Protein AF-A0AAW7PZT9-F1 (afdb_monomer_lite)

Structure (mmCIF, N/CA/C/O backbone):
data_AF-A0AAW7PZT9-F1
#
_entry.id   AF-A0AAW7PZT9-F1
#
loop_
_atom_site.group_PDB
_atom_site.id
_atom_site.type_symbol
_atom_site.label_atom_id
_atom_site.label_alt_id
_atom_site.label_comp_id
_atom_site.label_asym_id
_atom_site.label_entity_id
_atom_site.label_seq_id
_atom_site.pdbx_PDB_ins_code
_atom_site.Cartn_x
_atom_site.Cartn_y
_atom_site.Cartn_z
_atom_site.occupancy
_atom_site.B_iso_or_equiv
_atom_site.auth_seq_id
_atom_site.auth_comp_id
_atom_site.auth_asym_id
_atom_site.auth_atom_id
_atom_site.pdbx_PDB_model_num
ATOM 1 N N . MET A 1 1 ? -14.341 37.537 -10.006 1.00 38.28 1 MET A N 1
ATOM 2 C CA . MET A 1 1 ? -13.190 37.246 -10.894 1.00 38.28 1 MET A CA 1
ATOM 3 C C . MET A 1 1 ? -11.997 38.108 -10.489 1.00 38.28 1 MET A C 1
ATOM 5 O O . MET A 1 1 ? -12.043 39.291 -10.782 1.00 38.28 1 MET A O 1
ATOM 9 N N . LYS A 1 2 ? -11.004 37.575 -9.750 1.00 32.66 2 LYS A N 1
ATOM 10 C CA . LYS A 1 2 ? -9.695 38.234 -9.465 1.00 32.66 2 LYS A CA 1
ATOM 11 C C . LYS A 1 2 ? -8.703 37.350 -8.662 1.00 32.66 2 LYS A C 1
ATOM 13 O O . LYS A 1 2 ? -7.882 37.862 -7.916 1.00 32.66 2 LYS A O 1
ATOM 18 N N . LYS A 1 3 ? -8.782 36.014 -8.778 1.00 32.88 3 LYS A N 1
ATOM 19 C CA . LYS A 1 3 ? -7.824 35.076 -8.136 1.00 32.88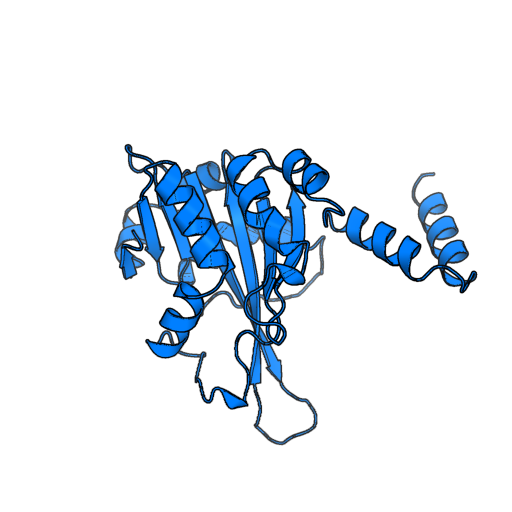 3 LYS A CA 1
ATOM 20 C C . LYS A 1 3 ? -7.033 34.211 -9.126 1.00 32.88 3 LYS A C 1
ATOM 22 O O . LYS A 1 3 ? -5.945 33.768 -8.793 1.00 32.88 3 LYS A O 1
ATOM 27 N N . VAL A 1 4 ? -7.536 34.035 -10.351 1.00 37.81 4 VAL A N 1
ATOM 28 C CA . VAL A 1 4 ? -6.885 33.215 -11.390 1.00 37.81 4 VAL A CA 1
ATOM 29 C C . VAL A 1 4 ? -5.626 33.899 -11.944 1.00 37.81 4 VAL A C 1
ATOM 31 O O . VAL A 1 4 ? -4.646 33.237 -12.252 1.00 37.81 4 VAL A O 1
ATOM 34 N N . THR A 1 5 ? -5.597 35.234 -11.976 1.00 35.62 5 THR A N 1
ATOM 35 C CA . THR A 1 5 ? -4.517 36.006 -12.612 1.00 35.62 5 THR A CA 1
ATOM 36 C C . THR A 1 5 ? -3.201 36.017 -11.818 1.00 35.62 5 THR A C 1
ATOM 38 O O . THR A 1 5 ? -2.144 36.173 -12.417 1.00 35.62 5 THR A O 1
ATOM 41 N N . LEU A 1 6 ? -3.220 35.820 -10.491 1.00 37.44 6 LEU A N 1
ATOM 42 C CA . LEU A 1 6 ? -1.986 35.840 -9.685 1.00 37.44 6 LEU A CA 1
ATOM 43 C C . LEU A 1 6 ? -1.151 34.557 -9.829 1.00 37.44 6 LEU A C 1
ATOM 45 O O . LEU A 1 6 ? 0.075 34.616 -9.774 1.00 37.44 6 LEU A O 1
ATOM 49 N N . ILE A 1 7 ? -1.804 33.412 -10.044 1.00 43.97 7 ILE A N 1
ATOM 50 C CA . ILE A 1 7 ? -1.129 32.112 -10.183 1.00 43.97 7 ILE A CA 1
ATOM 51 C C . ILE A 1 7 ? -0.368 32.061 -11.514 1.00 43.97 7 ILE A C 1
ATOM 53 O O . ILE A 1 7 ? 0.767 31.594 -11.561 1.00 43.97 7 ILE A O 1
ATOM 57 N N . SER A 1 8 ? -0.946 32.632 -12.574 1.00 39.44 8 SER A N 1
ATOM 58 C CA . SER A 1 8 ? -0.340 32.690 -13.909 1.00 39.44 8 SER A CA 1
ATOM 59 C C . SER A 1 8 ? 0.938 33.537 -13.954 1.00 39.44 8 SER A C 1
ATOM 61 O O . SER A 1 8 ? 1.858 33.217 -14.701 1.00 39.44 8 SER A O 1
ATOM 63 N N . ILE A 1 9 ? 1.023 34.593 -13.136 1.00 43.91 9 ILE A N 1
ATOM 64 C CA . ILE A 1 9 ? 2.184 35.497 -13.113 1.00 43.91 9 ILE A CA 1
ATOM 65 C C . ILE A 1 9 ? 3.340 34.893 -12.296 1.00 43.91 9 ILE A C 1
ATOM 67 O O . ILE A 1 9 ? 4.492 35.031 -12.696 1.00 43.91 9 ILE A O 1
ATOM 71 N N . ALA A 1 10 ? 3.053 34.158 -11.214 1.00 43.97 10 ALA A N 1
ATOM 72 C CA . ALA A 1 10 ? 4.079 33.471 -10.419 1.00 43.97 10 ALA A CA 1
ATOM 73 C C . ALA A 1 10 ? 4.661 32.223 -11.119 1.00 43.97 10 ALA A C 1
ATOM 75 O O . ALA A 1 10 ? 5.844 31.910 -10.959 1.00 43.97 10 ALA A O 1
ATOM 76 N N . LEU A 1 11 ? 3.852 31.528 -11.931 1.00 46.69 11 LEU A N 1
ATOM 77 C CA . LEU A 1 11 ? 4.330 30.423 -12.769 1.00 46.69 11 LEU A CA 1
ATOM 78 C C . LEU A 1 11 ? 5.265 30.931 -13.877 1.00 46.69 11 LEU A C 1
ATOM 80 O O . LEU A 1 11 ? 6.280 30.308 -14.162 1.00 46.69 11 LEU A O 1
ATOM 84 N N . ALA A 1 12 ? 4.963 32.090 -14.471 1.00 43.91 12 ALA A N 1
ATOM 85 C CA . ALA A 1 12 ? 5.791 32.661 -15.528 1.00 43.91 12 ALA A CA 1
ATOM 86 C C . ALA A 1 12 ? 7.130 33.206 -15.001 1.00 43.91 12 ALA A C 1
ATOM 88 O O . ALA A 1 12 ? 8.154 33.020 -15.647 1.00 43.91 12 ALA A O 1
ATOM 89 N N . THR A 1 13 ? 7.176 33.828 -13.818 1.00 44.81 13 THR A N 1
ATOM 90 C CA . THR A 1 13 ? 8.435 34.382 -13.280 1.00 44.81 13 THR A CA 1
ATOM 91 C C . THR A 1 13 ? 9.422 33.321 -12.795 1.00 44.81 13 THR A C 1
ATOM 93 O O . THR A 1 13 ? 10.626 33.551 -12.864 1.00 44.81 13 THR A O 1
ATOM 96 N N . THR A 1 14 ? 8.953 32.142 -12.374 1.00 47.44 14 THR A N 1
ATOM 97 C CA . THR A 1 14 ? 9.833 31.028 -11.965 1.00 47.44 14 THR A CA 1
ATOM 98 C C . THR A 1 14 ? 10.402 30.230 -13.141 1.00 47.44 14 THR A C 1
ATOM 100 O O . THR A 1 14 ? 11.477 29.651 -13.001 1.00 47.44 14 THR A O 1
ATOM 103 N N . LEU A 1 15 ? 9.756 30.249 -14.316 1.00 44.94 15 LEU A N 1
ATOM 104 C CA . LEU A 1 15 ? 10.284 29.608 -15.529 1.00 44.94 15 LEU A CA 1
ATOM 105 C C . LEU A 1 15 ? 11.474 30.355 -16.166 1.00 44.94 15 LEU A C 1
ATOM 107 O O . LEU A 1 15 ? 12.247 29.732 -16.889 1.00 44.94 15 LEU A O 1
ATOM 111 N N . PHE A 1 16 ? 11.648 31.658 -15.906 1.00 44.16 16 PHE A N 1
ATOM 112 C CA . PHE A 1 16 ? 12.667 32.486 -16.577 1.00 44.16 16 PHE A CA 1
ATOM 113 C C . PHE A 1 16 ? 13.903 32.831 -15.726 1.00 44.16 16 PHE A C 1
ATOM 115 O O . PHE A 1 16 ? 14.861 33.394 -16.253 1.00 44.16 16 PHE A O 1
ATOM 122 N N . THR A 1 17 ? 13.951 32.461 -14.442 1.00 43.72 17 THR A N 1
ATOM 123 C CA . THR A 1 17 ? 15.152 32.626 -13.601 1.00 43.72 17 THR A CA 1
ATOM 124 C C . THR A 1 17 ? 15.813 31.270 -13.360 1.00 43.72 17 THR A C 1
ATOM 126 O O . THR A 1 17 ? 15.548 30.602 -12.362 1.00 43.72 17 THR A O 1
ATOM 129 N N . GLY A 1 18 ? 16.661 30.850 -14.301 1.00 42.00 18 GLY A N 1
ATOM 130 C CA . GLY A 1 18 ? 17.360 29.558 -14.349 1.00 42.00 18 GLY A CA 1
ATOM 131 C C . GLY A 1 18 ? 18.402 29.287 -13.252 1.00 42.00 18 GLY A C 1
ATOM 132 O O . GLY A 1 18 ? 19.459 28.745 -13.550 1.00 42.00 18 GLY A O 1
ATOM 133 N N . CYS A 1 19 ? 18.114 29.609 -11.989 1.00 41.94 19 CYS A N 1
ATOM 134 C CA . CYS A 1 19 ? 19.014 29.391 -10.853 1.00 41.94 19 CYS A CA 1
ATOM 135 C C . CYS A 1 19 ? 18.292 28.833 -9.611 1.00 41.94 19 CYS A C 1
ATOM 137 O O . CYS A 1 19 ? 18.526 29.323 -8.516 1.00 41.94 19 CYS A O 1
ATOM 139 N N . ALA A 1 20 ? 17.397 27.843 -9.735 1.00 43.91 20 ALA A N 1
ATOM 140 C CA . ALA A 1 20 ? 16.929 27.051 -8.582 1.00 43.91 20 ALA A CA 1
ATOM 141 C C . ALA A 1 20 ? 16.111 25.817 -9.014 1.00 43.91 20 ALA A C 1
ATOM 143 O O . ALA A 1 20 ? 14.892 25.779 -8.863 1.00 43.91 20 ALA A O 1
ATOM 144 N N . GLY A 1 21 ? 16.769 24.757 -9.493 1.00 43.47 21 GLY A N 1
ATOM 145 C CA . GLY A 1 21 ? 16.091 23.475 -9.760 1.00 43.47 21 GLY A CA 1
ATOM 146 C C . GLY A 1 21 ? 15.389 22.866 -8.529 1.00 43.47 21 GLY A C 1
ATOM 147 O O . GLY A 1 21 ? 14.479 22.056 -8.676 1.00 43.47 21 GLY A O 1
ATOM 148 N N . GLY A 1 22 ? 15.763 23.287 -7.313 1.00 55.00 22 GLY A N 1
ATOM 149 C CA . GLY A 1 22 ? 15.151 22.832 -6.061 1.00 55.00 22 GLY A CA 1
ATOM 150 C C . GLY A 1 22 ? 13.834 23.524 -5.685 1.00 55.00 22 GLY A C 1
ATOM 151 O O . GLY A 1 22 ? 12.943 22.861 -5.162 1.00 55.00 22 GLY A O 1
ATOM 152 N N . SER A 1 23 ? 13.662 24.822 -5.966 1.00 61.38 23 SER A N 1
ATOM 153 C CA . SER A 1 23 ? 12.493 25.582 -5.485 1.00 61.38 23 SER A CA 1
ATOM 154 C C . SER A 1 23 ? 11.230 25.315 -6.307 1.00 61.38 23 SER A C 1
ATOM 156 O O . SER A 1 23 ? 10.138 25.240 -5.747 1.00 61.38 23 SER A O 1
ATOM 158 N N . PHE A 1 24 ? 11.369 25.105 -7.620 1.00 62.09 24 PHE A N 1
ATOM 159 C CA . PHE A 1 24 ? 10.244 24.744 -8.485 1.00 62.09 24 PHE A CA 1
ATOM 160 C C . PHE A 1 24 ? 9.762 23.313 -8.221 1.00 62.09 24 PHE A C 1
ATOM 162 O O . PHE A 1 24 ? 8.563 23.095 -8.069 1.00 62.09 24 PHE A O 1
ATOM 169 N N . LYS A 1 25 ? 10.685 22.348 -8.073 1.00 66.06 25 LYS A N 1
ATOM 170 C CA . LYS A 1 25 ? 10.330 20.972 -7.694 1.00 66.06 25 LYS A CA 1
ATOM 171 C C . LYS A 1 25 ? 9.600 20.945 -6.351 1.00 66.06 25 LYS A C 1
ATOM 173 O O . LYS A 1 25 ? 8.536 20.354 -6.269 1.00 66.06 25 LYS A O 1
ATOM 178 N N . GLN A 1 26 ? 10.111 21.646 -5.337 1.00 65.44 26 GLN A N 1
ATOM 179 C CA . GLN A 1 26 ? 9.442 21.757 -4.034 1.00 65.44 26 GLN A CA 1
ATOM 180 C C . GLN A 1 26 ? 8.049 22.391 -4.130 1.00 65.44 26 GLN A C 1
ATOM 182 O O . GLN A 1 26 ? 7.136 21.972 -3.422 1.00 65.44 26 GLN A O 1
ATOM 187 N N . LEU A 1 27 ? 7.861 23.389 -4.999 1.00 66.12 27 LEU A N 1
ATOM 188 C CA . LEU A 1 27 ? 6.556 24.013 -5.219 1.00 66.12 27 LEU A CA 1
ATOM 189 C C . LEU A 1 27 ? 5.558 23.034 -5.853 1.00 66.12 27 LEU A C 1
ATOM 191 O O . LEU A 1 27 ? 4.422 22.947 -5.387 1.00 66.12 27 LEU A O 1
ATOM 195 N N . VAL A 1 28 ? 5.981 22.298 -6.885 1.00 67.75 28 VAL A N 1
ATOM 196 C CA . VAL A 1 28 ? 5.161 21.284 -7.565 1.00 67.75 28 VAL A CA 1
ATOM 197 C C . VAL A 1 28 ? 4.845 20.128 -6.618 1.00 67.75 28 VAL A C 1
ATOM 199 O O . VAL A 1 28 ? 3.680 19.791 -6.437 1.00 67.75 28 VAL A O 1
ATOM 202 N N . ASP A 1 29 ? 5.852 19.587 -5.937 1.00 70.56 29 ASP A N 1
ATOM 203 C CA . ASP A 1 29 ? 5.711 18.524 -4.941 1.00 70.56 29 ASP A CA 1
ATOM 204 C C . ASP A 1 29 ? 4.710 18.918 -3.845 1.00 70.56 29 ASP A C 1
ATOM 206 O O . ASP A 1 29 ? 3.810 18.152 -3.508 1.00 70.56 29 ASP A O 1
ATOM 210 N N . LYS A 1 30 ? 4.791 20.157 -3.345 1.00 68.50 30 LYS A N 1
ATOM 211 C CA . LYS A 1 30 ? 3.850 20.681 -2.350 1.00 68.50 30 LYS A CA 1
ATOM 212 C C . LYS A 1 30 ? 2.424 20.816 -2.892 1.00 68.50 30 LYS A C 1
ATOM 214 O O . LYS A 1 30 ? 1.477 20.584 -2.144 1.00 68.50 30 LYS A O 1
ATOM 219 N N . GLN A 1 31 ? 2.248 21.177 -4.165 1.00 68.31 31 GLN A N 1
ATOM 220 C CA . GLN A 1 31 ? 0.926 21.197 -4.808 1.00 68.31 31 GLN A CA 1
ATOM 221 C C . GLN A 1 31 ? 0.351 19.789 -5.007 1.00 68.31 31 GLN A C 1
ATOM 223 O O . GLN A 1 31 ? -0.860 19.614 -4.897 1.00 68.31 31 GLN A O 1
ATOM 228 N N . LEU A 1 32 ? 1.210 18.796 -5.246 1.00 66.50 32 LEU A N 1
ATOM 229 C CA . LEU A 1 32 ? 0.840 17.384 -5.380 1.00 66.50 32 LEU A CA 1
ATOM 230 C C . LEU A 1 32 ? 0.687 16.665 -4.025 1.00 66.50 32 LEU A C 1
ATOM 232 O O . LEU A 1 32 ? 0.318 15.495 -3.981 1.00 66.50 32 LEU A O 1
ATOM 236 N N . GLY A 1 33 ? 0.940 17.355 -2.907 1.00 76.62 33 GLY A N 1
ATOM 237 C CA . GLY A 1 33 ? 0.848 16.786 -1.561 1.00 76.62 33 GLY A CA 1
ATOM 238 C C . GLY A 1 33 ? 2.007 15.855 -1.195 1.00 76.62 33 GLY A C 1
ATOM 239 O O . GLY A 1 33 ? 1.866 15.044 -0.286 1.00 76.62 33 GLY A O 1
ATOM 240 N N . VAL A 1 34 ? 3.147 15.934 -1.885 1.00 85.38 34 VAL A N 1
ATOM 241 C CA . VAL A 1 34 ? 4.365 15.185 -1.548 1.00 85.38 34 VAL A CA 1
ATOM 242 C C . VAL A 1 34 ? 5.029 15.827 -0.319 1.00 85.38 34 VAL A C 1
ATOM 244 O O . VAL A 1 34 ? 5.460 16.986 -0.394 1.00 85.38 34 VAL A O 1
ATOM 247 N N . PRO A 1 35 ? 5.169 15.106 0.807 1.00 86.88 35 PRO A N 1
ATOM 248 C CA . PRO A 1 35 ? 5.827 15.646 1.991 1.00 86.88 35 PRO A CA 1
ATOM 249 C C . PRO A 1 35 ? 7.335 15.817 1.764 1.00 86.88 35 PRO A C 1
ATOM 251 O O . PRO A 1 35 ? 7.992 14.953 1.188 1.00 86.88 35 PRO A O 1
ATOM 254 N N . GLN A 1 36 ? 7.904 16.913 2.271 1.00 84.44 36 GLN A N 1
ATOM 255 C CA . GLN A 1 36 ? 9.335 17.233 2.163 1.00 84.44 36 GLN A CA 1
ATOM 256 C C . GLN A 1 36 ? 10.151 16.736 3.364 1.00 84.44 36 GLN A C 1
ATOM 258 O O . GLN A 1 36 ? 11.377 16.826 3.380 1.00 84.44 36 GLN A O 1
ATOM 263 N N . SER A 1 37 ? 9.483 16.232 4.403 1.00 88.94 37 SER A N 1
ATOM 264 C CA . SER A 1 37 ? 10.118 15.704 5.612 1.00 88.94 37 SER A CA 1
ATOM 265 C C . SER A 1 37 ? 9.265 14.619 6.265 1.00 88.94 37 SER A C 1
ATOM 267 O O . SER A 1 37 ? 8.056 14.533 6.037 1.00 88.94 37 SER A O 1
ATOM 269 N N . LYS A 1 38 ? 9.884 13.817 7.141 1.00 93.19 38 LYS A N 1
ATOM 270 C CA . LYS A 1 38 ? 9.166 12.812 7.943 1.00 93.19 38 LYS A CA 1
ATOM 271 C C . LYS A 1 38 ? 8.090 13.465 8.814 1.00 93.19 38 LYS A C 1
ATOM 273 O O . LYS A 1 38 ? 6.980 12.955 8.908 1.00 93.19 38 LYS A O 1
ATOM 278 N N . GLN A 1 39 ? 8.400 14.616 9.408 1.00 93.62 39 GLN A N 1
ATOM 279 C CA . GLN A 1 39 ? 7.476 15.385 10.241 1.00 93.62 39 GLN A CA 1
ATOM 280 C C . GLN A 1 39 ? 6.269 15.866 9.434 1.00 93.62 39 GLN A C 1
ATOM 282 O O . GLN A 1 39 ? 5.140 15.762 9.906 1.00 93.62 39 GLN A O 1
ATOM 287 N N . GLU A 1 40 ? 6.494 16.353 8.213 1.00 92.25 40 GLU A N 1
ATOM 288 C CA . GLU A 1 40 ? 5.417 16.786 7.324 1.00 92.25 40 GLU A CA 1
ATOM 289 C C . GLU A 1 40 ? 4.519 15.615 6.910 1.00 92.25 40 GLU A C 1
ATOM 291 O O . GLU A 1 40 ? 3.300 15.721 7.015 1.00 92.25 40 GLU A O 1
ATOM 296 N N . MET A 1 41 ? 5.107 14.472 6.545 1.00 93.44 41 MET A N 1
ATOM 297 C CA . MET A 1 41 ? 4.359 13.252 6.229 1.00 93.44 41 MET A CA 1
ATOM 298 C C . MET A 1 41 ? 3.460 12.813 7.390 1.00 93.44 41 MET A C 1
ATOM 300 O O . MET A 1 41 ? 2.275 12.539 7.202 1.00 93.44 41 MET A O 1
ATOM 304 N N . VAL A 1 42 ? 4.007 12.790 8.608 1.00 94.50 42 VAL A N 1
ATOM 305 C CA . VAL A 1 42 ? 3.248 12.448 9.816 1.00 94.50 42 VAL A CA 1
ATOM 306 C C . VAL A 1 42 ? 2.173 13.495 10.098 1.00 94.50 42 VAL A C 1
ATOM 308 O O . VAL A 1 42 ? 1.067 13.137 10.488 1.00 94.50 42 VAL A O 1
ATOM 311 N N . ALA A 1 43 ? 2.434 14.785 9.884 1.00 91.75 43 ALA A N 1
ATOM 312 C CA . ALA A 1 43 ? 1.448 15.842 10.099 1.00 91.75 43 ALA A CA 1
ATOM 313 C C . ALA A 1 43 ? 0.259 15.751 9.124 1.00 91.75 43 ALA A C 1
ATOM 315 O O . ALA A 1 43 ? -0.880 15.931 9.556 1.00 91.75 43 ALA A O 1
ATOM 316 N N . GLN A 1 44 ? 0.510 15.417 7.855 1.00 89.69 44 GLN A N 1
ATOM 317 C CA . GLN A 1 44 ? -0.482 15.405 6.772 1.00 89.69 44 GLN A CA 1
ATOM 318 C C . GLN A 1 44 ? -1.467 14.223 6.803 1.00 89.69 44 GLN A C 1
ATOM 320 O O . GLN A 1 44 ? -2.492 14.287 6.128 1.00 89.69 44 GLN A O 1
ATOM 325 N N . ASN A 1 45 ? -1.197 13.160 7.567 1.00 91.19 45 ASN A N 1
ATOM 326 C CA . ASN A 1 45 ? -2.053 11.969 7.630 1.00 91.19 45 ASN A CA 1
ATOM 327 C C . ASN A 1 45 ? -2.691 11.794 9.020 1.00 91.19 45 ASN A C 1
ATOM 329 O O . ASN A 1 45 ? -2.017 12.013 10.024 1.00 91.19 45 ASN A O 1
ATOM 333 N N . SER A 1 46 ? -3.958 11.384 9.124 1.00 91.38 46 SER A N 1
ATOM 334 C CA . SER A 1 46 ? -4.583 11.044 10.417 1.00 91.38 46 SER A CA 1
ATOM 335 C C . SER A 1 46 ? -3.997 9.793 11.067 1.00 91.38 46 SER A C 1
ATOM 337 O O . SER A 1 46 ? -3.910 9.736 12.293 1.00 91.38 46 SER A O 1
ATOM 339 N N . ASP A 1 47 ? -3.550 8.816 10.279 1.00 95.06 47 ASP A N 1
ATOM 340 C CA . ASP A 1 47 ? -2.878 7.622 10.780 1.00 95.06 47 ASP A CA 1
ATOM 341 C C . ASP A 1 47 ? -1.372 7.886 10.939 1.00 95.06 47 ASP A C 1
ATOM 343 O O . ASP A 1 47 ? -0.561 7.694 10.026 1.00 95.06 47 ASP A O 1
ATOM 347 N N . LYS A 1 48 ? -1.004 8.365 12.132 1.00 95.25 48 LYS A N 1
ATOM 348 C CA . LYS A 1 48 ? 0.368 8.776 12.461 1.00 95.25 48 LYS A CA 1
ATOM 349 C C . LYS A 1 48 ? 1.352 7.614 12.454 1.00 95.25 48 LYS A C 1
ATOM 351 O O . LYS A 1 48 ? 2.492 7.805 12.041 1.00 95.25 48 LYS A O 1
ATOM 356 N N . GLU A 1 49 ? 0.941 6.430 12.892 1.00 96.06 49 GLU A N 1
ATOM 357 C CA . GLU A 1 49 ? 1.802 5.244 12.909 1.00 96.06 49 GLU A CA 1
ATOM 358 C C . GLU A 1 49 ? 2.101 4.768 11.486 1.00 96.06 49 GLU A C 1
ATOM 360 O O . GLU A 1 49 ? 3.266 4.549 11.154 1.00 96.06 49 GLU A O 1
ATOM 365 N N . MET A 1 50 ? 1.079 4.692 10.625 1.00 96.44 50 MET A N 1
ATOM 366 C CA . MET A 1 50 ? 1.252 4.307 9.224 1.00 96.44 50 MET A CA 1
ATOM 367 C C . MET A 1 50 ? 2.119 5.331 8.481 1.00 96.44 50 MET A C 1
ATOM 369 O O . MET A 1 50 ? 3.085 4.968 7.808 1.00 96.44 50 MET A O 1
ATOM 373 N N . ALA A 1 51 ? 1.846 6.628 8.661 1.00 95.62 51 ALA A N 1
ATOM 374 C CA . ALA A 1 51 ? 2.655 7.691 8.069 1.00 95.62 51 ALA A CA 1
ATOM 375 C C . ALA A 1 51 ? 4.103 7.682 8.578 1.00 95.62 51 ALA A C 1
ATOM 377 O O . ALA A 1 51 ? 5.031 7.847 7.789 1.00 95.62 51 ALA A O 1
ATOM 378 N N . THR A 1 52 ? 4.316 7.431 9.874 1.00 96.50 52 THR A N 1
ATOM 379 C CA . THR A 1 52 ? 5.662 7.297 10.452 1.00 96.50 52 THR A CA 1
ATOM 380 C C . THR A 1 52 ? 6.405 6.132 9.811 1.00 96.50 52 THR A C 1
ATOM 382 O O . THR A 1 52 ? 7.552 6.296 9.395 1.00 96.50 52 THR A O 1
ATOM 385 N N . ALA A 1 53 ? 5.750 4.978 9.678 1.00 96.06 53 ALA A N 1
ATOM 386 C CA . ALA A 1 53 ? 6.358 3.780 9.119 1.00 96.06 53 ALA A CA 1
ATOM 387 C C . ALA A 1 53 ? 6.750 3.962 7.645 1.00 96.06 53 ALA A C 1
ATOM 389 O O . ALA A 1 53 ? 7.865 3.614 7.266 1.00 96.06 53 ALA A O 1
ATOM 390 N N . PHE A 1 54 ? 5.895 4.585 6.828 1.00 95.56 54 PHE A N 1
ATOM 391 C CA . PHE A 1 54 ? 6.215 4.869 5.425 1.00 95.56 54 PHE A CA 1
ATOM 392 C C . PHE A 1 54 ? 7.178 6.048 5.228 1.00 95.56 54 PHE A C 1
ATOM 394 O O . PHE A 1 54 ? 7.839 6.116 4.193 1.00 95.56 54 PHE A O 1
ATOM 401 N N . SER A 1 55 ? 7.342 6.937 6.215 1.00 93.88 55 SER A N 1
ATOM 402 C CA . SER A 1 55 ? 8.266 8.082 6.121 1.00 93.88 55 SER A CA 1
ATOM 403 C C . SER A 1 55 ? 9.735 7.690 5.937 1.00 93.88 55 SER A C 1
ATOM 405 O O . SER A 1 55 ? 10.546 8.510 5.505 1.00 93.88 55 SER A O 1
ATOM 407 N N . VAL A 1 56 ? 10.096 6.434 6.225 1.00 91.12 56 VAL A N 1
ATOM 408 C CA . VAL A 1 56 ? 11.437 5.900 5.946 1.00 91.12 56 VAL A CA 1
ATOM 409 C C . VAL A 1 56 ? 11.758 5.911 4.450 1.00 91.12 56 VAL A C 1
ATOM 411 O O . VAL A 1 56 ? 12.923 6.053 4.094 1.00 91.12 56 VAL A O 1
ATOM 414 N N . LEU A 1 57 ? 10.737 5.825 3.588 1.00 90.62 57 LEU A N 1
ATOM 415 C CA . LEU A 1 57 ? 10.886 5.799 2.132 1.00 90.62 57 LEU A CA 1
ATOM 416 C C . LEU A 1 57 ? 11.227 7.170 1.534 1.00 90.62 57 LEU A C 1
ATOM 418 O O . LEU A 1 57 ? 11.684 7.218 0.399 1.00 90.62 57 LEU A O 1
ATOM 422 N N . LEU A 1 58 ? 11.070 8.266 2.289 1.00 88.06 58 LEU A N 1
ATOM 423 C CA . LEU A 1 58 ? 11.484 9.609 1.850 1.00 88.06 58 LEU A CA 1
ATOM 424 C C . LEU A 1 58 ? 13.000 9.742 1.679 1.00 88.06 58 LEU A C 1
ATOM 426 O O . LEU A 1 58 ? 13.468 10.645 0.993 1.00 88.06 58 LEU A O 1
ATOM 430 N N . ASP A 1 59 ? 13.762 8.863 2.323 1.00 84.75 59 ASP A N 1
ATOM 431 C CA . ASP A 1 59 ? 15.210 8.820 2.221 1.00 84.75 59 ASP A CA 1
ATOM 432 C C . ASP A 1 59 ? 15.623 7.547 1.462 1.00 84.75 59 ASP A C 1
ATOM 434 O O . ASP A 1 59 ? 15.501 6.440 2.005 1.00 84.75 59 ASP A O 1
ATOM 438 N N . PRO A 1 60 ? 16.127 7.683 0.218 1.00 78.25 60 PRO A N 1
ATOM 439 C CA . PRO A 1 60 ? 16.533 6.555 -0.616 1.00 78.25 60 PRO A CA 1
ATOM 440 C C . PRO A 1 60 ? 17.589 5.643 0.022 1.00 78.25 60 PRO A C 1
ATOM 442 O O . PRO A 1 60 ? 17.702 4.482 -0.369 1.00 78.25 60 PRO A O 1
ATOM 445 N N . SER A 1 61 ? 18.362 6.123 1.005 1.00 82.12 61 SER A N 1
ATOM 446 C CA . SER A 1 61 ? 19.357 5.297 1.703 1.00 82.12 61 SER A CA 1
ATOM 447 C C . SER A 1 61 ? 18.733 4.177 2.547 1.00 82.12 61 SER A C 1
ATOM 449 O O . SER A 1 61 ? 19.389 3.165 2.790 1.00 82.12 61 SER A O 1
ATOM 451 N N . ASN A 1 62 ? 17.455 4.306 2.923 1.00 81.19 62 ASN A N 1
ATOM 452 C CA . ASN A 1 62 ? 16.707 3.298 3.683 1.00 81.19 62 ASN A CA 1
ATOM 453 C C . ASN A 1 62 ? 16.042 2.235 2.790 1.00 81.19 62 ASN A C 1
ATOM 455 O O . ASN A 1 62 ? 15.283 1.392 3.280 1.00 81.19 62 ASN A O 1
ATOM 459 N N . GLN A 1 63 ? 16.268 2.280 1.476 1.00 78.19 63 GLN A N 1
ATOM 460 C CA . GLN A 1 63 ? 15.645 1.368 0.522 1.00 78.19 63 GLN A CA 1
ATOM 461 C C . GLN A 1 63 ? 16.611 0.243 0.144 1.00 78.19 63 GLN A C 1
ATOM 463 O O . GLN A 1 63 ? 17.752 0.474 -0.256 1.00 78.19 63 GLN A O 1
ATOM 468 N N . ALA A 1 64 ? 16.146 -1.004 0.260 1.00 68.06 64 ALA A N 1
ATOM 469 C CA . ALA A 1 64 ? 16.989 -2.193 0.098 1.00 68.06 64 ALA A CA 1
ATOM 470 C C . ALA A 1 64 ? 17.498 -2.409 -1.343 1.00 68.06 64 ALA A C 1
ATOM 472 O O . ALA A 1 64 ? 18.483 -3.116 -1.549 1.00 68.06 64 ALA A O 1
ATOM 473 N N . LYS A 1 65 ? 16.829 -1.823 -2.346 1.00 66.19 65 LYS A N 1
ATOM 474 C CA . LYS A 1 65 ? 17.165 -1.958 -3.770 1.00 66.19 65 LYS A CA 1
ATOM 475 C C . LYS A 1 65 ? 17.301 -0.579 -4.410 1.00 66.19 65 LYS A C 1
ATOM 477 O O . LYS A 1 65 ? 16.304 0.076 -4.685 1.00 66.19 65 LYS A O 1
ATOM 482 N N . LYS A 1 66 ? 18.539 -0.158 -4.684 1.00 55.72 66 LYS A N 1
ATOM 483 C CA . LYS A 1 66 ? 18.834 1.139 -5.325 1.00 55.72 66 LYS A CA 1
ATOM 484 C C . LYS A 1 66 ? 18.360 1.230 -6.783 1.00 55.72 66 LYS A C 1
ATOM 486 O O . LYS A 1 66 ? 18.292 2.325 -7.322 1.00 55.72 66 LYS A O 1
ATOM 491 N N . ASP A 1 67 ? 18.068 0.098 -7.425 1.00 51.94 67 ASP A N 1
ATOM 492 C CA . ASP A 1 67 ? 17.611 0.001 -8.818 1.00 51.94 67 ASP A CA 1
ATOM 493 C C . ASP A 1 67 ? 16.080 -0.109 -8.964 1.00 51.94 67 ASP A C 1
ATOM 495 O O . ASP A 1 67 ? 15.575 -0.150 -10.086 1.00 51.94 67 ASP A O 1
ATOM 499 N N . ARG A 1 68 ? 15.344 -0.148 -7.844 1.00 65.81 68 ARG A N 1
ATOM 500 C CA . ARG A 1 68 ? 13.873 -0.137 -7.774 1.00 65.81 68 ARG A CA 1
ATOM 501 C C . ARG A 1 68 ? 13.438 0.845 -6.695 1.00 65.81 68 ARG A C 1
ATOM 503 O O . ARG A 1 68 ? 12.962 0.449 -5.632 1.00 65.81 68 ARG A O 1
ATOM 510 N N . THR A 1 69 ? 13.697 2.121 -6.957 1.00 74.75 69 THR A N 1
ATOM 511 C CA . THR A 1 69 ? 13.391 3.208 -6.029 1.00 74.75 69 THR A CA 1
ATOM 512 C C . THR A 1 69 ? 11.886 3.327 -5.833 1.00 74.75 69 THR A C 1
ATOM 514 O O . THR A 1 69 ? 11.110 3.257 -6.791 1.00 74.75 69 THR A O 1
ATOM 517 N N . ILE A 1 70 ? 11.490 3.506 -4.579 1.00 86.38 70 ILE A N 1
ATOM 518 C CA . ILE A 1 70 ? 10.127 3.803 -4.172 1.00 86.38 70 ILE A CA 1
ATOM 519 C C . ILE A 1 70 ? 10.063 5.275 -3.780 1.00 86.38 70 ILE A C 1
ATOM 521 O O . ILE A 1 70 ? 10.708 5.685 -2.820 1.00 86.38 70 ILE A O 1
ATOM 525 N N . ASP A 1 71 ? 9.249 6.049 -4.482 1.00 86.56 71 ASP A N 1
ATOM 526 C CA . ASP A 1 71 ? 9.019 7.456 -4.172 1.00 86.56 71 ASP A CA 1
ATOM 527 C C . ASP A 1 71 ? 7.679 7.634 -3.464 1.00 86.56 71 ASP A C 1
ATOM 529 O O . ASP A 1 71 ? 6.670 7.051 -3.866 1.00 86.56 71 ASP A O 1
ATOM 533 N N . VAL A 1 72 ? 7.641 8.497 -2.448 1.00 88.50 72 VAL A N 1
ATOM 534 C CA . VAL A 1 72 ? 6.375 9.003 -1.904 1.00 88.50 72 VAL A CA 1
ATOM 535 C C . VAL A 1 72 ? 5.829 10.046 -2.878 1.00 88.50 72 VAL A C 1
ATOM 537 O O . VAL A 1 72 ? 6.495 11.039 -3.163 1.00 88.50 72 VAL A O 1
ATOM 540 N N . ARG A 1 73 ? 4.625 9.816 -3.406 1.00 85.06 73 ARG A N 1
ATOM 541 C CA . ARG A 1 73 ? 3.979 10.672 -4.417 1.00 85.06 73 ARG A CA 1
ATOM 542 C C . ARG A 1 73 ? 2.930 11.610 -3.854 1.00 85.06 73 ARG A C 1
ATOM 544 O O . ARG A 1 73 ? 2.623 12.613 -4.483 1.00 85.06 73 ARG A O 1
ATOM 551 N N . GLY A 1 74 ? 2.404 11.304 -2.677 1.00 86.56 74 GLY A N 1
ATOM 552 C CA . GLY A 1 74 ? 1.446 12.177 -2.030 1.00 86.56 74 GLY A CA 1
ATOM 553 C C . GLY A 1 74 ? 0.980 11.627 -0.697 1.00 86.56 74 GLY A C 1
ATOM 554 O O . GLY A 1 74 ? 0.799 10.422 -0.523 1.00 86.56 74 GLY A O 1
ATOM 555 N N . VAL A 1 75 ? 0.750 12.523 0.252 1.00 88.12 75 VAL A N 1
ATOM 556 C CA . VAL A 1 75 ? 0.172 12.215 1.555 1.00 88.12 75 VAL A CA 1
ATOM 557 C C . VAL A 1 75 ? -0.940 13.210 1.831 1.00 88.12 75 VAL A C 1
ATOM 559 O O . VAL A 1 75 ? -0.787 14.423 1.709 1.00 88.12 75 VAL A O 1
ATOM 562 N N . LYS A 1 76 ? -2.100 12.674 2.191 1.00 86.00 76 LYS A N 1
ATOM 563 C CA . LYS A 1 76 ? -3.275 13.448 2.576 1.00 86.00 76 LYS A CA 1
ATOM 564 C C . LYS A 1 76 ? -3.956 12.729 3.727 1.00 86.00 76 LYS A C 1
ATOM 566 O O . LYS A 1 76 ? -3.673 11.563 3.985 1.00 86.00 76 LYS A O 1
ATOM 571 N N . ASP A 1 77 ? -4.849 13.414 4.422 1.00 87.69 77 ASP A N 1
ATOM 572 C CA . ASP A 1 77 ? -5.571 12.852 5.554 1.00 87.69 77 ASP A CA 1
ATOM 573 C C . ASP A 1 77 ? -6.183 11.472 5.230 1.00 87.69 77 ASP A C 1
ATOM 575 O O . ASP A 1 77 ? -7.072 11.354 4.382 1.00 87.69 77 ASP A O 1
ATOM 579 N N . GLY A 1 78 ? -5.654 10.424 5.872 1.00 87.69 78 GLY A N 1
ATOM 580 C CA . GLY A 1 78 ? -6.081 9.040 5.690 1.00 87.69 78 GLY A CA 1
ATOM 581 C C . GLY A 1 78 ? -5.611 8.381 4.390 1.00 87.69 78 GLY A C 1
ATOM 582 O O . GLY A 1 78 ? -6.208 7.391 3.969 1.00 87.69 78 GLY A O 1
ATOM 583 N N . SER A 1 79 ? -4.609 8.931 3.693 1.00 89.88 79 SER A N 1
ATOM 584 C CA . SER A 1 79 ? -4.115 8.391 2.420 1.00 89.88 79 SER A CA 1
ATOM 585 C C . SER A 1 79 ? -2.611 8.599 2.192 1.00 89.88 79 SER A C 1
ATOM 587 O O . SER A 1 79 ? -2.052 9.650 2.521 1.00 89.88 79 SER A O 1
ATOM 589 N N . ILE A 1 80 ? -1.953 7.603 1.595 1.00 91.75 80 ILE A N 1
ATOM 590 C CA . ILE A 1 80 ? -0.550 7.645 1.159 1.00 91.75 80 ILE A CA 1
ATOM 591 C C . ILE A 1 80 ? -0.460 7.031 -0.246 1.00 91.75 80 ILE A C 1
ATOM 593 O O . ILE A 1 80 ? -0.962 5.931 -0.470 1.00 91.75 80 ILE A O 1
ATOM 597 N N . GLU A 1 81 ? 0.205 7.717 -1.173 1.00 90.56 81 GLU A N 1
ATOM 598 C CA . GLU A 1 81 ? 0.531 7.215 -2.512 1.00 90.56 81 GLU A CA 1
ATOM 599 C C . GLU A 1 81 ? 2.045 7.011 -2.634 1.00 90.56 81 GLU A C 1
ATOM 601 O O . GLU A 1 81 ? 2.832 7.914 -2.332 1.00 90.56 81 GLU A O 1
ATOM 606 N N . LEU A 1 82 ? 2.455 5.828 -3.094 1.00 91.19 82 LEU A N 1
ATOM 607 C CA . LEU A 1 82 ? 3.853 5.475 -3.347 1.00 91.19 82 LEU A CA 1
ATOM 608 C C . LEU A 1 82 ? 4.026 4.996 -4.786 1.00 91.19 82 LEU A C 1
ATOM 610 O O . LEU A 1 82 ? 3.132 4.380 -5.352 1.00 91.19 82 LEU A O 1
ATOM 614 N N . SER A 1 83 ? 5.203 5.196 -5.362 1.00 88.38 83 SER A N 1
ATOM 615 C CA . SER A 1 83 ? 5.546 4.763 -6.717 1.00 88.38 83 SER A CA 1
ATOM 616 C C . SER A 1 83 ? 6.822 3.945 -6.685 1.00 88.38 83 SER A C 1
ATOM 618 O O . SER A 1 83 ? 7.874 4.502 -6.405 1.00 88.38 83 SER A O 1
ATOM 620 N N . ALA A 1 84 ? 6.750 2.657 -7.006 1.00 87.44 84 ALA A N 1
ATOM 621 C CA . ALA A 1 84 ? 7.917 1.818 -7.247 1.00 87.44 84 ALA A CA 1
ATOM 622 C C . ALA A 1 84 ? 8.198 1.743 -8.748 1.00 87.44 84 ALA A C 1
ATOM 624 O O . ALA A 1 84 ? 7.445 1.114 -9.498 1.00 87.44 84 ALA A O 1
ATOM 625 N N . TYR A 1 85 ? 9.292 2.365 -9.175 1.00 80.88 85 TYR A N 1
ATOM 626 C CA . TYR A 1 85 ? 9.721 2.307 -10.570 1.00 80.88 85 TYR A CA 1
ATOM 627 C C . TYR A 1 85 ? 10.483 1.024 -10.859 1.00 80.88 85 TYR A C 1
ATOM 629 O O . TYR A 1 85 ? 11.200 0.507 -9.996 1.00 80.88 85 TYR A O 1
ATOM 637 N N . ASN A 1 86 ? 10.370 0.540 -12.096 1.00 74.62 86 ASN A N 1
ATOM 638 C CA . ASN A 1 86 ? 11.007 -0.688 -12.558 1.00 74.62 86 ASN A CA 1
ATOM 639 C C . ASN A 1 86 ? 10.716 -1.869 -11.621 1.00 74.62 86 ASN A C 1
ATOM 641 O O . ASN A 1 86 ? 11.576 -2.727 -11.388 1.00 74.62 86 ASN A O 1
ATOM 645 N N . PHE A 1 87 ? 9.505 -1.901 -11.051 1.00 81.25 87 PHE A N 1
ATOM 646 C CA . PHE A 1 87 ? 9.107 -2.924 -10.093 1.00 81.25 87 PHE A CA 1
ATOM 647 C C . PHE A 1 87 ? 9.225 -4.319 -10.702 1.00 81.25 87 PHE A C 1
ATOM 649 O O . PHE A 1 87 ? 9.705 -5.229 -10.029 1.00 81.25 87 PHE A O 1
ATOM 656 N N . ILE A 1 88 ? 8.869 -4.464 -11.980 1.00 79.94 88 ILE A N 1
ATOM 657 C CA . ILE A 1 88 ? 9.317 -5.570 -12.828 1.00 79.94 88 ILE A CA 1
ATOM 658 C C . ILE A 1 88 ? 10.142 -4.988 -13.962 1.00 79.94 88 ILE A C 1
ATOM 660 O O . ILE A 1 88 ? 9.685 -4.097 -14.683 1.00 79.94 88 ILE A O 1
ATOM 664 N N . ARG A 1 89 ? 11.344 -5.527 -14.143 1.00 76.00 89 ARG A N 1
ATOM 665 C CA . ARG A 1 89 ? 12.157 -5.251 -15.326 1.00 76.00 89 ARG A CA 1
ATOM 666 C C . ARG A 1 89 ? 11.948 -6.333 -16.362 1.00 76.00 89 ARG A C 1
ATOM 668 O O . ARG A 1 89 ? 11.721 -7.492 -16.025 1.00 76.00 89 ARG A O 1
ATOM 675 N N . TYR A 1 90 ? 12.191 -5.983 -17.616 1.00 67.00 90 TYR A N 1
ATOM 676 C CA . TYR A 1 90 ? 12.278 -6.961 -18.692 1.00 67.00 90 TYR A CA 1
ATOM 677 C C . TYR A 1 90 ? 13.218 -8.139 -18.366 1.00 67.00 90 TYR A C 1
ATOM 679 O O . TYR A 1 90 ? 12.861 -9.304 -18.549 1.00 67.00 90 TYR A O 1
ATOM 687 N N . THR A 1 91 ? 14.396 -7.846 -17.804 1.00 70.31 91 THR A N 1
ATOM 688 C CA . THR A 1 91 ? 15.408 -8.854 -17.450 1.00 70.31 91 THR A CA 1
ATOM 689 C C . THR A 1 91 ? 14.958 -9.837 -16.371 1.00 70.31 91 THR A C 1
ATOM 691 O O . THR A 1 91 ? 15.592 -10.879 -16.212 1.00 70.31 91 THR A O 1
ATOM 694 N N . ASP A 1 92 ? 13.855 -9.555 -15.671 1.00 74.38 92 ASP A N 1
ATOM 695 C CA . ASP A 1 92 ? 13.305 -10.448 -14.655 1.00 74.38 92 ASP A CA 1
ATOM 696 C C . ASP A 1 92 ? 12.604 -11.671 -15.286 1.00 74.38 92 ASP A C 1
ATOM 698 O O . ASP A 1 92 ? 12.418 -12.674 -14.604 1.00 74.38 92 ASP A O 1
ATOM 702 N N . LYS A 1 93 ? 12.246 -11.623 -16.585 1.00 72.00 93 LYS A N 1
ATOM 703 C CA . LYS A 1 93 ? 11.537 -12.697 -17.321 1.00 72.00 93 LYS A CA 1
ATOM 704 C C . LYS A 1 93 ? 10.204 -13.123 -16.680 1.00 72.00 93 LYS A C 1
ATOM 706 O O . LYS A 1 93 ? 9.801 -14.282 -16.773 1.00 72.00 93 LYS A O 1
ATOM 711 N N . ILE A 1 94 ? 9.499 -12.187 -16.047 1.00 74.06 94 ILE A N 1
ATOM 712 C CA . ILE A 1 94 ? 8.215 -12.434 -15.376 1.00 74.06 94 ILE A CA 1
ATOM 713 C C . ILE A 1 94 ? 7.070 -11.987 -16.282 1.00 74.06 94 ILE A C 1
ATOM 715 O O . ILE A 1 94 ? 6.942 -10.806 -16.600 1.00 74.06 94 ILE A O 1
ATOM 719 N N . ASN A 1 95 ? 6.194 -12.920 -16.660 1.00 68.62 95 ASN A N 1
ATOM 720 C CA . ASN A 1 95 ? 4.906 -12.570 -17.255 1.00 68.62 95 ASN A CA 1
ATOM 721 C C . ASN A 1 95 ? 3.975 -12.093 -16.133 1.00 68.62 95 ASN A C 1
ATOM 723 O O . ASN A 1 95 ? 3.601 -12.887 -15.280 1.00 68.62 95 ASN A O 1
ATOM 727 N N . SER A 1 96 ? 3.612 -10.814 -16.116 1.00 65.69 96 SER A N 1
ATOM 728 C CA . SER A 1 96 ? 2.801 -10.219 -15.041 1.00 65.69 96 SER A CA 1
ATOM 729 C C . SER A 1 96 ? 1.354 -9.925 -15.443 1.00 65.69 96 SER A C 1
ATOM 731 O O . SER A 1 96 ? 0.622 -9.287 -14.683 1.00 65.69 96 SER A O 1
ATOM 733 N N . ASP A 1 97 ? 0.938 -10.389 -16.624 1.00 63.50 97 ASP A N 1
ATOM 734 C CA . ASP A 1 97 ? -0.440 -10.265 -17.118 1.00 63.50 97 ASP A CA 1
ATOM 735 C C . ASP A 1 97 ? -1.363 -11.309 -16.477 1.00 63.50 97 ASP A C 1
ATOM 737 O O . ASP A 1 97 ? -2.587 -11.234 -16.582 1.00 63.50 97 ASP A O 1
ATOM 741 N N . LYS A 1 98 ? -0.775 -12.292 -15.787 1.00 63.91 98 LYS A N 1
ATOM 742 C CA . LYS A 1 98 ? -1.473 -13.313 -15.011 1.00 63.91 98 LYS A CA 1
ATOM 743 C C . LYS A 1 98 ? -1.067 -13.211 -13.547 1.00 63.91 98 LYS A C 1
ATOM 745 O O . LYS A 1 98 ? 0.105 -13.009 -13.237 1.00 63.91 98 LYS A O 1
ATOM 750 N N . TYR A 1 99 ? -2.033 -13.418 -12.658 1.00 61.94 99 TYR A N 1
ATOM 751 C CA . TYR A 1 99 ? -1.782 -13.643 -11.237 1.00 61.94 99 TYR A CA 1
ATOM 752 C C . TYR A 1 99 ? -1.021 -14.975 -11.095 1.00 61.94 99 TYR A C 1
ATOM 754 O O . TYR A 1 99 ? -1.626 -16.043 -11.176 1.00 61.94 99 TYR A O 1
ATOM 762 N N . ASN A 1 100 ? 0.312 -14.927 -11.004 1.00 72.38 100 ASN A N 1
ATOM 763 C CA . ASN A 1 100 ? 1.173 -16.104 -10.860 1.00 72.38 100 ASN A CA 1
ATOM 764 C C . ASN A 1 100 ? 2.150 -15.944 -9.700 1.00 72.38 100 ASN A C 1
ATOM 766 O O . ASN A 1 100 ? 2.521 -14.827 -9.352 1.00 72.38 100 ASN A O 1
ATOM 770 N N . GLU A 1 101 ? 2.574 -17.079 -9.149 1.00 75.19 101 GLU A N 1
ATOM 771 C CA . GLU A 1 101 ? 3.361 -17.186 -7.917 1.00 75.19 101 GLU A CA 1
ATOM 772 C C . GLU A 1 101 ? 4.556 -16.224 -7.870 1.00 75.19 101 GLU A C 1
ATOM 774 O O . GLU A 1 101 ? 4.685 -15.465 -6.916 1.00 75.19 101 GLU A O 1
ATOM 779 N N . LEU A 1 102 ? 5.357 -16.145 -8.938 1.00 78.75 102 LEU A N 1
ATOM 780 C CA . LEU A 1 102 ? 6.530 -15.264 -8.990 1.00 78.75 102 LEU A CA 1
ATOM 781 C C . LEU A 1 102 ? 6.171 -13.780 -8.834 1.00 78.75 102 LEU A C 1
ATOM 783 O O . LEU A 1 102 ? 6.861 -13.047 -8.122 1.00 78.75 102 LEU A O 1
ATOM 787 N N . TYR A 1 103 ? 5.099 -13.322 -9.482 1.00 77.44 103 TYR A N 1
ATOM 788 C CA . TYR A 1 103 ? 4.651 -11.937 -9.354 1.00 77.44 103 TYR A CA 1
ATOM 789 C C . TYR A 1 103 ? 4.095 -11.640 -7.953 1.00 77.44 103 TYR A C 1
ATOM 791 O O . TYR A 1 103 ? 4.349 -10.562 -7.416 1.00 77.44 103 TYR A O 1
ATOM 799 N N . LEU A 1 104 ? 3.410 -12.600 -7.325 1.00 79.00 104 LEU A N 1
ATOM 800 C CA . LEU A 1 104 ? 2.878 -12.441 -5.962 1.00 79.00 104 LEU A CA 1
ATOM 801 C C . LEU A 1 104 ? 3.990 -12.358 -4.943 1.00 79.00 104 LEU A C 1
ATOM 803 O O . LEU A 1 104 ? 4.033 -11.414 -4.160 1.00 79.00 104 LEU A O 1
ATOM 807 N N . THR A 1 105 ? 4.943 -13.282 -5.031 1.00 83.44 105 THR A N 1
ATOM 808 C CA . THR A 1 105 ? 6.113 -13.300 -4.165 1.00 83.44 105 THR A CA 1
ATOM 809 C C . THR A 1 105 ? 6.892 -11.992 -4.273 1.00 83.44 105 THR A C 1
ATOM 811 O O . THR A 1 105 ? 7.407 -11.510 -3.266 1.00 83.44 105 THR A O 1
ATOM 814 N N . LEU A 1 106 ? 6.967 -11.366 -5.455 1.00 85.50 106 LEU A N 1
ATOM 815 C CA . LEU A 1 106 ? 7.572 -10.038 -5.589 1.00 85.50 106 LEU A CA 1
ATOM 816 C C . LEU A 1 106 ? 6.794 -8.950 -4.841 1.00 85.50 106 LEU A C 1
ATOM 818 O O . LEU A 1 106 ? 7.417 -8.112 -4.188 1.00 85.50 106 LEU A O 1
ATOM 822 N N . ILE A 1 107 ? 5.463 -8.942 -4.936 1.00 85.81 107 ILE A N 1
ATOM 823 C CA . ILE A 1 107 ? 4.610 -7.958 -4.252 1.00 85.81 107 ILE A CA 1
ATOM 824 C C . ILE A 1 107 ? 4.663 -8.156 -2.738 1.00 85.81 107 ILE A C 1
ATOM 826 O O . ILE A 1 107 ? 4.917 -7.193 -2.016 1.00 85.81 107 ILE A O 1
ATOM 830 N N . GLU A 1 108 ? 4.504 -9.385 -2.257 1.00 86.25 108 GLU A N 1
ATOM 831 C CA . GLU A 1 108 ? 4.600 -9.737 -0.836 1.00 86.25 108 GLU A CA 1
ATOM 832 C C . GLU A 1 108 ? 5.957 -9.343 -0.249 1.00 86.25 108 GLU A C 1
ATOM 834 O O . GLU A 1 108 ? 6.044 -8.825 0.863 1.00 86.25 108 GLU A O 1
ATOM 839 N N . ASN A 1 109 ? 7.031 -9.518 -1.025 1.00 87.94 109 ASN A N 1
ATOM 840 C CA . ASN A 1 109 ? 8.371 -9.138 -0.598 1.00 87.94 109 ASN A CA 1
ATOM 841 C C . ASN A 1 109 ? 8.714 -7.661 -0.821 1.00 87.94 109 ASN A C 1
ATOM 843 O O . ASN A 1 109 ? 9.818 -7.239 -0.453 1.00 87.94 109 ASN A O 1
ATOM 847 N N . SER A 1 110 ? 7.810 -6.878 -1.409 1.00 88.62 110 SER A N 1
ATOM 848 C CA . SER A 1 110 ? 8.030 -5.454 -1.635 1.00 8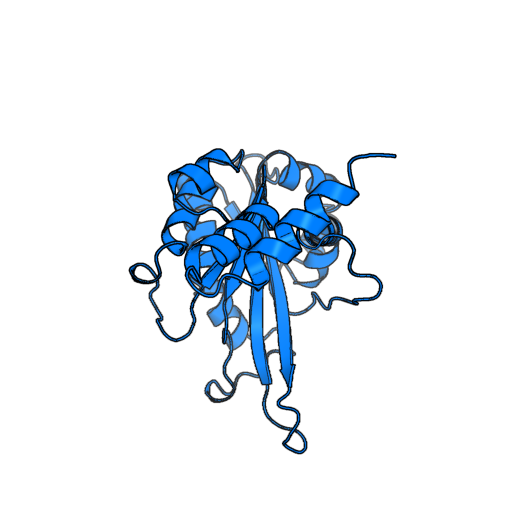8.62 110 SER A CA 1
ATOM 849 C C . SER A 1 110 ? 8.103 -4.696 -0.310 1.00 88.62 110 SER A C 1
ATOM 851 O O . SER A 1 110 ? 7.400 -5.003 0.653 1.00 88.62 110 SER A O 1
ATOM 853 N N . GLN A 1 111 ? 8.962 -3.677 -0.253 1.00 90.62 111 GLN A N 1
ATOM 854 C CA . GLN A 1 111 ? 9.125 -2.867 0.953 1.00 90.62 111 GLN A CA 1
ATOM 855 C C . GLN A 1 111 ? 7.809 -2.217 1.418 1.00 90.62 111 GLN A C 1
ATOM 857 O O . GLN A 1 111 ? 7.564 -2.244 2.623 1.00 90.62 111 GLN A O 1
ATOM 862 N N . PRO A 1 112 ? 6.922 -1.710 0.533 1.00 92.25 112 PRO A N 1
ATOM 863 C CA . PRO A 1 112 ? 5.662 -1.146 0.991 1.00 92.25 112 PRO A CA 1
ATOM 864 C C . PRO A 1 112 ? 4.736 -2.185 1.622 1.00 92.25 112 PRO A C 1
ATOM 866 O O . PRO A 1 112 ? 4.121 -1.897 2.645 1.00 92.25 112 PRO A O 1
ATOM 869 N N . ALA A 1 113 ? 4.688 -3.404 1.066 1.00 93.38 113 ALA A N 1
ATOM 870 C CA . ALA A 1 113 ? 3.885 -4.479 1.639 1.00 93.38 113 ALA A CA 1
ATOM 871 C C . ALA A 1 113 ? 4.403 -4.909 3.011 1.00 93.38 113 ALA A C 1
ATOM 873 O O . ALA A 1 113 ? 3.616 -5.036 3.945 1.00 93.38 113 ALA A O 1
ATOM 874 N N . LYS A 1 114 ? 5.725 -5.036 3.164 1.00 94.06 114 LYS A N 1
ATOM 875 C CA . LYS A 1 114 ? 6.344 -5.331 4.463 1.00 94.06 114 LYS A CA 1
ATOM 876 C C . LYS A 1 114 ? 6.038 -4.255 5.497 1.00 94.06 114 LYS A C 1
ATOM 878 O O . LYS A 1 114 ? 5.594 -4.585 6.586 1.00 94.06 114 LYS A O 1
ATOM 883 N N . ILE A 1 115 ? 6.196 -2.977 5.142 1.00 95.75 115 ILE A N 1
ATOM 884 C CA . ILE A 1 115 ? 5.878 -1.861 6.046 1.00 95.75 115 ILE A CA 1
ATOM 885 C C . ILE A 1 115 ? 4.404 -1.904 6.468 1.00 95.75 115 ILE A C 1
ATOM 887 O O . ILE A 1 115 ? 4.109 -1.790 7.656 1.00 95.75 115 ILE A O 1
ATOM 891 N N . PHE A 1 116 ? 3.487 -2.101 5.519 1.00 97.31 116 PHE A N 1
ATOM 892 C CA . PHE A 1 116 ? 2.054 -2.184 5.801 1.00 97.31 116 PHE A CA 1
ATOM 893 C C . PHE A 1 116 ? 1.722 -3.327 6.773 1.00 97.31 116 PHE A C 1
ATOM 895 O O . PHE A 1 116 ? 1.043 -3.117 7.780 1.00 97.31 116 PHE A O 1
ATOM 902 N N . VAL A 1 117 ? 2.241 -4.529 6.502 1.00 97.19 117 VAL A N 1
ATOM 903 C CA . VAL A 1 117 ? 2.019 -5.718 7.338 1.00 97.19 117 VAL A CA 1
ATOM 904 C C . VAL A 1 117 ? 2.666 -5.559 8.713 1.00 97.19 117 VAL A C 1
ATOM 906 O O . VAL A 1 117 ? 2.055 -5.925 9.715 1.00 97.19 117 VAL A O 1
ATOM 909 N N . ASP A 1 118 ? 3.858 -4.970 8.800 1.00 97.56 118 ASP A N 1
ATOM 910 C CA . ASP A 1 118 ? 4.543 -4.719 10.070 1.00 97.56 118 ASP A CA 1
ATOM 911 C C . ASP A 1 118 ? 3.747 -3.763 10.965 1.00 97.56 118 ASP A C 1
ATOM 913 O O . ASP A 1 118 ? 3.649 -3.985 12.174 1.00 97.56 118 ASP A O 1
ATOM 917 N N . VAL A 1 119 ? 3.163 -2.704 10.391 1.00 97.75 119 VAL A N 1
ATOM 918 C CA . VAL A 1 119 ? 2.300 -1.769 11.131 1.00 97.75 119 VAL A CA 1
ATOM 919 C C . VAL A 1 119 ? 1.060 -2.490 11.655 1.00 97.75 119 VAL A C 1
ATOM 921 O O . VAL A 1 119 ? 0.784 -2.420 12.852 1.00 97.75 119 VAL A O 1
ATOM 924 N N . ALA A 1 120 ? 0.360 -3.235 10.797 1.00 97.75 120 ALA A N 1
ATOM 925 C CA . ALA A 1 120 ? -0.814 -4.006 11.200 1.00 97.75 120 ALA A CA 1
ATOM 926 C C . ALA A 1 120 ? -0.483 -5.033 12.296 1.00 97.75 120 ALA A C 1
ATOM 928 O O . ALA A 1 120 ? -1.178 -5.128 13.307 1.00 97.75 120 ALA A O 1
ATOM 929 N N . THR A 1 121 ? 0.635 -5.744 12.154 1.00 97.00 121 THR A N 1
ATOM 930 C CA . THR A 1 121 ? 1.097 -6.733 13.137 1.00 97.00 121 THR A CA 1
ATOM 931 C C . THR A 1 121 ? 1.385 -6.081 14.488 1.00 97.00 121 THR A C 1
ATOM 933 O O . THR A 1 121 ? 0.951 -6.589 15.519 1.00 97.00 121 THR A O 1
ATOM 936 N N . LYS A 1 122 ? 2.059 -4.922 14.508 1.00 97.19 122 LYS A N 1
ATOM 937 C CA . LYS A 1 122 ? 2.337 -4.167 15.745 1.00 97.19 122 LYS A CA 1
ATOM 938 C C . LYS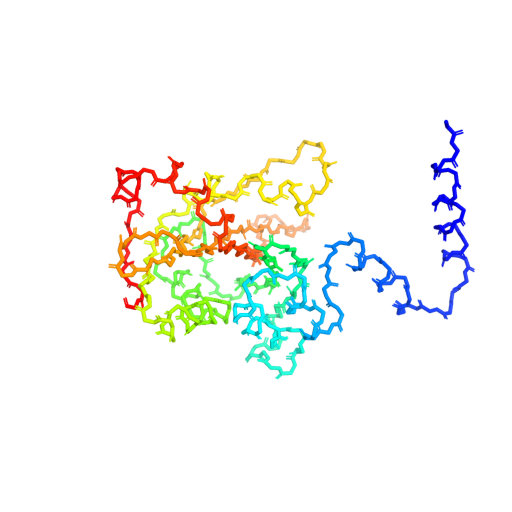 A 1 122 ? 1.068 -3.690 16.451 1.00 97.19 122 LYS A C 1
ATOM 940 O O . LYS A 1 122 ? 1.077 -3.555 17.670 1.00 97.19 122 LYS A O 1
ATOM 945 N N . ARG A 1 123 ? -0.016 -3.476 15.704 1.00 96.19 123 ARG A N 1
ATOM 946 C CA . ARG A 1 123 ? -1.348 -3.157 16.242 1.00 96.19 123 ARG A CA 1
ATOM 947 C C . ARG A 1 123 ? -2.107 -4.377 16.764 1.00 96.19 123 ARG A C 1
ATOM 949 O O . ARG A 1 123 ? -3.158 -4.209 17.373 1.00 96.19 123 ARG A O 1
ATOM 956 N N . GLY A 1 124 ? -1.606 -5.590 16.526 1.00 97.00 124 GLY A N 1
ATOM 957 C CA . GLY A 1 124 ? -2.331 -6.833 16.798 1.00 97.00 124 GLY A CA 1
ATOM 958 C C . GLY A 1 124 ? -3.441 -7.126 15.781 1.00 97.00 124 GLY A C 1
ATOM 959 O O . GLY A 1 124 ? -4.344 -7.911 16.069 1.00 97.00 124 GLY A O 1
ATOM 960 N N . ASN A 1 125 ? -3.384 -6.495 14.607 1.00 98.00 125 ASN A N 1
ATOM 961 C CA . ASN A 1 125 ? -4.380 -6.610 13.550 1.00 98.00 125 ASN A CA 1
ATOM 962 C C . ASN A 1 125 ? -3.989 -7.673 12.517 1.00 98.00 125 ASN A C 1
ATOM 964 O O . ASN A 1 125 ? -2.810 -7.975 12.308 1.00 98.00 125 ASN A O 1
ATOM 968 N N . LYS A 1 126 ? -5.003 -8.221 11.840 1.00 97.56 126 LYS A N 1
ATOM 969 C CA . LYS A 1 126 ? -4.832 -9.232 10.790 1.00 97.56 126 LYS A CA 1
ATOM 970 C C . LYS A 1 126 ? -4.856 -8.594 9.415 1.00 97.56 126 LYS A C 1
ATOM 972 O O . LYS A 1 126 ? -5.688 -7.734 9.147 1.00 97.56 126 LYS A O 1
ATOM 977 N N . VAL A 1 127 ? -4.019 -9.078 8.513 1.00 97.69 127 VAL A N 1
ATOM 978 C CA . VAL A 1 127 ? -3.957 -8.658 7.119 1.00 97.69 127 VAL A CA 1
ATOM 979 C C . VAL A 1 127 ? -4.330 -9.835 6.234 1.00 97.69 127 VAL A C 1
ATOM 981 O O . VAL A 1 127 ? -3.778 -10.931 6.335 1.00 97.69 127 VAL A O 1
ATOM 984 N N . LYS A 1 128 ? -5.284 -9.600 5.336 1.00 96.38 128 LYS A N 1
ATOM 985 C CA . LYS A 1 128 ? -5.701 -10.571 4.320 1.00 96.38 128 LYS A CA 1
ATOM 986 C C . LYS A 1 128 ? -5.464 -10.003 2.931 1.00 96.38 128 LYS A C 1
ATOM 988 O O . LYS A 1 128 ? -5.686 -8.812 2.711 1.00 96.38 128 LYS A O 1
ATOM 993 N N . ALA A 1 129 ? -5.045 -10.866 2.013 1.00 93.56 129 ALA A N 1
ATOM 994 C CA . ALA A 1 129 ? -4.877 -10.537 0.608 1.00 93.56 129 ALA A CA 1
ATOM 995 C C . ALA A 1 129 ? -6.115 -10.964 -0.194 1.00 93.56 129 ALA A C 1
ATOM 997 O O . ALA A 1 129 ? -6.639 -12.069 -0.019 1.00 93.56 129 ALA A O 1
ATOM 998 N N . TYR A 1 130 ? -6.552 -10.092 -1.099 1.00 92.06 130 TYR A N 1
ATOM 999 C CA . TYR A 1 130 ? -7.703 -10.295 -1.976 1.00 92.06 130 TYR A CA 1
ATOM 1000 C C . TYR A 1 130 ? -7.339 -10.041 -3.438 1.00 92.06 130 TYR A C 1
ATOM 1002 O O . TYR A 1 130 ? -6.363 -9.354 -3.736 1.00 92.06 130 TYR A O 1
ATOM 1010 N N . LYS A 1 131 ? -8.115 -10.596 -4.370 1.00 87.62 131 LYS A N 1
ATOM 1011 C CA . LYS A 1 131 ? -7.932 -10.418 -5.814 1.00 87.62 131 LYS A CA 1
ATOM 1012 C C . LYS A 1 131 ? -7.909 -8.937 -6.179 1.00 87.62 131 LYS A C 1
ATOM 1014 O O . LYS A 1 131 ? -8.763 -8.174 -5.739 1.00 87.62 131 LYS A O 1
ATOM 1019 N N . GLY A 1 132 ? -7.015 -8.565 -7.094 1.00 78.12 132 GLY A N 1
ATOM 1020 C CA . GLY A 1 132 ? -6.883 -7.183 -7.566 1.00 78.12 132 GLY A CA 1
ATOM 1021 C C . GLY A 1 132 ? -8.130 -6.591 -8.226 1.00 78.12 132 GLY A C 1
ATOM 1022 O O . GLY A 1 132 ? -8.222 -5.380 -8.383 1.00 78.12 132 GLY A O 1
ATOM 1023 N N . SER A 1 133 ? -9.137 -7.402 -8.562 1.00 77.56 133 SER A N 1
ATOM 1024 C CA . SER A 1 133 ? -10.429 -6.913 -9.053 1.00 77.56 133 SER A CA 1
ATOM 1025 C C . SER A 1 133 ? -11.137 -5.972 -8.073 1.00 77.56 133 SER A C 1
ATOM 1027 O O . SER A 1 133 ? -11.909 -5.126 -8.518 1.00 77.56 133 SER A O 1
ATOM 1029 N N . ILE A 1 134 ? -10.865 -6.062 -6.764 1.00 83.19 134 ILE A N 1
ATOM 1030 C CA . ILE A 1 134 ? -11.482 -5.160 -5.779 1.00 83.19 134 ILE A CA 1
ATOM 1031 C C . ILE A 1 134 ? -10.783 -3.794 -5.691 1.00 83.19 134 ILE A C 1
ATOM 1033 O O . ILE A 1 134 ? -11.343 -2.872 -5.106 1.00 83.19 134 ILE A O 1
ATOM 1037 N N . ASN A 1 135 ? -9.605 -3.619 -6.306 1.00 80.69 135 ASN A N 1
ATOM 1038 C CA . ASN A 1 135 ? -8.848 -2.360 -6.275 1.00 80.69 135 ASN A CA 1
ATOM 1039 C C . ASN A 1 135 ? -9.678 -1.171 -6.782 1.00 80.69 135 ASN A C 1
ATOM 1041 O O . ASN A 1 135 ? -9.635 -0.102 -6.179 1.00 80.69 135 ASN A O 1
ATOM 1045 N N .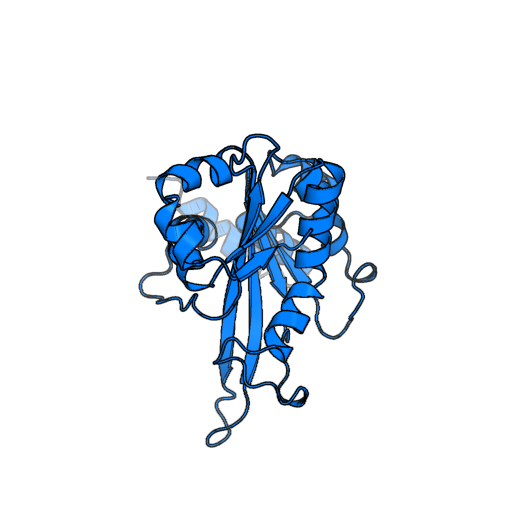 TYR A 1 136 ? -10.459 -1.358 -7.854 1.00 73.94 136 TYR A N 1
ATOM 1046 C CA . TYR A 1 136 ? -11.320 -0.301 -8.397 1.00 73.94 136 TYR A CA 1
ATOM 1047 C C . TYR A 1 136 ? -12.389 0.141 -7.391 1.00 73.94 136 TYR A C 1
ATOM 1049 O O . TYR A 1 136 ? -12.570 1.336 -7.177 1.00 73.94 136 TYR A O 1
ATOM 1057 N N . ILE A 1 137 ? -13.044 -0.823 -6.736 1.00 75.44 137 ILE A N 1
ATOM 1058 C CA . ILE A 1 137 ? -14.077 -0.564 -5.724 1.00 75.44 137 ILE A CA 1
ATOM 1059 C C . ILE A 1 137 ? -13.473 0.231 -4.569 1.00 75.44 137 ILE A C 1
ATOM 1061 O O . ILE A 1 137 ? -14.048 1.206 -4.106 1.00 75.44 137 ILE A O 1
ATOM 1065 N N . VAL A 1 138 ? -12.280 -0.157 -4.122 1.00 75.81 138 VAL A N 1
ATOM 1066 C CA . VAL A 1 138 ? -11.676 0.477 -2.955 1.00 75.81 138 VAL A CA 1
ATOM 1067 C C . VAL A 1 138 ? -11.086 1.854 -3.280 1.00 75.81 138 VAL A C 1
ATOM 1069 O O . VAL A 1 138 ? -11.252 2.777 -2.486 1.00 75.81 138 VAL A O 1
ATOM 1072 N N . PHE A 1 139 ? -10.424 2.031 -4.426 1.00 72.62 139 PHE A N 1
ATOM 1073 C CA . PHE A 1 139 ? -9.564 3.200 -4.669 1.00 72.62 139 PHE A CA 1
ATOM 1074 C C . PHE A 1 139 ? -9.948 4.070 -5.864 1.00 72.62 139 PHE A C 1
ATOM 1076 O O . PHE A 1 139 ? -9.290 5.089 -6.066 1.00 72.62 139 PHE A O 1
ATOM 1083 N N . GLY A 1 140 ? -10.995 3.742 -6.627 1.00 66.38 140 GLY A N 1
ATOM 1084 C CA . GLY A 1 140 ? -11.407 4.543 -7.788 1.00 66.38 140 GLY A CA 1
ATOM 1085 C C . GLY A 1 140 ? -11.541 6.043 -7.475 1.00 66.38 140 GLY A C 1
ATOM 1086 O O . GLY A 1 140 ? -10.983 6.876 -8.186 1.00 66.38 140 GLY A O 1
ATOM 1087 N N . ASP A 1 141 ? -12.176 6.387 -6.352 1.00 64.75 141 ASP A N 1
ATOM 1088 C CA . ASP A 1 141 ? -12.370 7.783 -5.923 1.00 64.75 141 ASP A CA 1
ATOM 1089 C C . ASP A 1 141 ? -11.105 8.443 -5.350 1.00 64.75 141 ASP A C 1
ATOM 1091 O O . ASP A 1 141 ? -10.862 9.641 -5.529 1.00 64.75 141 ASP A O 1
ATOM 1095 N N . ASP A 1 142 ? -10.277 7.675 -4.639 1.00 61.91 142 ASP A N 1
ATOM 1096 C CA . ASP A 1 142 ? -9.058 8.201 -4.021 1.00 61.91 142 ASP A CA 1
ATOM 1097 C C . ASP A 1 142 ? -7.994 8.500 -5.086 1.00 61.91 142 ASP A C 1
ATOM 1099 O O . ASP A 1 142 ? -7.284 9.496 -4.979 1.00 61.91 142 ASP A O 1
ATOM 1103 N N . ILE A 1 143 ? -7.956 7.733 -6.176 1.00 58.44 143 ILE A N 1
ATOM 1104 C CA . ILE A 1 143 ? -7.090 8.008 -7.331 1.00 58.44 143 ILE A CA 1
ATOM 1105 C C . ILE A 1 143 ? -7.474 9.323 -8.004 1.00 58.44 143 ILE A C 1
ATOM 1107 O O . ILE A 1 143 ? -6.595 10.136 -8.288 1.00 58.44 143 ILE A O 1
ATOM 1111 N N . ASN A 1 144 ? -8.772 9.584 -8.177 1.00 56.00 144 ASN A N 1
ATOM 1112 C CA . ASN A 1 144 ? -9.255 10.877 -8.672 1.00 56.00 144 ASN A CA 1
ATOM 1113 C C . ASN A 1 144 ? -8.889 12.030 -7.719 1.00 56.00 144 ASN A C 1
ATOM 1115 O O . ASN A 1 144 ? -8.663 13.156 -8.156 1.00 56.00 144 ASN A O 1
ATOM 1119 N N . THR A 1 145 ? -8.786 11.755 -6.414 1.00 52.53 145 THR A N 1
ATOM 1120 C CA . THR A 1 145 ? -8.374 12.746 -5.406 1.00 52.53 145 THR A CA 1
ATOM 1121 C C . THR A 1 145 ? -6.880 13.082 -5.484 1.00 52.53 145 THR A C 1
ATOM 1123 O O . THR A 1 145 ? -6.510 14.230 -5.232 1.00 52.53 145 THR A O 1
ATOM 1126 N N . TYR A 1 146 ? -6.026 12.108 -5.814 1.00 51.12 146 TYR A N 1
ATOM 1127 C CA . TYR A 1 146 ? -4.585 12.310 -6.021 1.00 51.12 146 TYR A CA 1
ATOM 1128 C C . TYR A 1 146 ? -4.259 12.913 -7.392 1.00 51.12 146 TYR A C 1
ATOM 1130 O O . TYR A 1 146 ? -3.359 13.742 -7.519 1.00 51.12 146 TYR A O 1
ATOM 1138 N N . ARG A 1 147 ? -5.022 12.537 -8.420 1.00 53.94 147 ARG A N 1
ATOM 1139 C CA . ARG A 1 147 ? -4.853 12.977 -9.806 1.00 53.94 147 ARG A CA 1
ATOM 1140 C C . ARG A 1 147 ? -5.993 13.910 -10.198 1.00 53.94 147 ARG A C 1
ATOM 1142 O O . ARG A 1 147 ? -6.900 13.497 -10.912 1.00 53.94 147 ARG A O 1
ATOM 1149 N N . LEU A 1 148 ? -5.949 15.154 -9.716 1.00 45.16 148 LEU A N 1
ATOM 1150 C CA . LEU A 1 148 ? -6.858 16.235 -10.129 1.00 45.16 148 LEU A CA 1
ATOM 1151 C C . LEU A 1 148 ? -7.194 16.149 -11.637 1.00 45.16 148 LEU A C 1
ATOM 1153 O O . LEU A 1 148 ? -6.317 16.339 -12.477 1.00 45.16 148 LEU A O 1
ATOM 1157 N N . GLU A 1 149 ? -8.457 15.816 -11.932 1.00 40.06 149 GLU A N 1
ATOM 1158 C CA . GLU A 1 149 ? -9.185 15.909 -13.211 1.00 40.06 149 GLU A CA 1
ATOM 1159 C C . GLU A 1 149 ? -8.335 15.877 -14.499 1.00 40.06 149 GLU A C 1
ATOM 1161 O O . GLU A 1 149 ? -8.215 16.865 -15.223 1.00 40.06 149 GLU A O 1
ATOM 1166 N N . THR A 1 150 ? -7.793 14.709 -14.851 1.00 38.31 150 THR A N 1
ATOM 1167 C CA . THR A 1 150 ? -7.332 14.446 -16.227 1.00 38.31 150 THR A CA 1
ATOM 1168 C C . THR A 1 150 ? -8.423 13.702 -16.990 1.00 38.31 150 THR A C 1
ATOM 1170 O O . THR A 1 150 ? -8.596 12.491 -16.866 1.00 38.31 150 THR A O 1
ATOM 1173 N N . ASN A 1 151 ? -9.198 14.463 -17.766 1.00 38.03 151 ASN A N 1
ATOM 1174 C CA . ASN A 1 151 ? -10.247 13.954 -18.646 1.00 38.03 151 ASN A CA 1
ATOM 1175 C C . ASN A 1 151 ? -9.729 12.803 -19.530 1.00 38.03 151 ASN A C 1
ATOM 1177 O O . ASN A 1 151 ? -8.818 12.998 -20.332 1.00 38.03 151 ASN A O 1
ATOM 1181 N N . GLY A 1 152 ? -10.361 11.629 -19.428 1.00 36.97 152 GLY A N 1
ATOM 1182 C CA . GLY A 1 152 ? -10.263 10.568 -20.438 1.00 36.97 152 GLY A CA 1
ATOM 1183 C C . GLY A 1 152 ? -9.219 9.467 -20.218 1.00 36.97 152 GLY A C 1
ATOM 1184 O O . GLY A 1 152 ? -8.970 8.703 -21.147 1.00 36.97 152 GLY A O 1
ATOM 1185 N N . VAL A 1 153 ? -8.623 9.334 -19.028 1.00 42.06 153 VAL A N 1
ATOM 1186 C CA . VAL A 1 153 ? -7.693 8.226 -18.734 1.00 42.06 153 VAL A CA 1
ATOM 1187 C C . VAL A 1 153 ? -8.455 7.016 -18.177 1.00 42.06 153 VAL A C 1
ATOM 1189 O O . VAL A 1 153 ? -9.081 7.099 -17.124 1.00 42.06 153 VAL A O 1
ATOM 1192 N N . SER A 1 154 ? -8.401 5.880 -18.882 1.00 40.56 154 SER A N 1
ATOM 1193 C CA . SER A 1 154 ? -8.904 4.588 -18.395 1.00 40.56 154 SER A CA 1
ATOM 1194 C C . SER A 1 154 ? -7.786 3.845 -17.668 1.00 40.56 154 SER A C 1
ATOM 1196 O O . SER A 1 154 ? -6.755 3.538 -18.262 1.00 40.56 154 SER A O 1
ATOM 1198 N N . TYR A 1 155 ? -7.999 3.532 -16.394 1.00 49.94 155 TYR A N 1
ATOM 1199 C CA . TYR A 1 155 ? -7.025 2.842 -15.552 1.00 49.94 155 TYR A CA 1
ATOM 1200 C C . TYR A 1 155 ? -7.319 1.341 -15.481 1.00 49.94 155 TYR A C 1
ATOM 1202 O O . TYR A 1 155 ? -8.468 0.928 -15.316 1.00 49.94 155 TYR A O 1
ATOM 1210 N N . GLN A 1 156 ? -6.275 0.515 -15.573 1.00 53.66 156 GLN A N 1
ATOM 1211 C CA . GLN A 1 156 ? -6.387 -0.936 -15.437 1.00 53.66 156 GLN A CA 1
ATOM 1212 C C . GLN A 1 156 ? -5.843 -1.392 -14.074 1.00 53.66 156 GLN A C 1
ATOM 1214 O O . GLN A 1 156 ? -4.652 -1.301 -13.794 1.00 53.66 156 GLN A O 1
ATOM 1219 N N . TYR A 1 157 ? -6.731 -1.911 -13.222 1.00 57.41 157 TYR A N 1
ATOM 1220 C CA . TYR A 1 157 ? -6.447 -2.231 -11.811 1.00 57.41 157 TYR A CA 1
ATOM 1221 C C . TYR A 1 157 ? -6.174 -3.712 -11.519 1.00 57.41 157 TYR A C 1
ATOM 1223 O O . TYR A 1 157 ? -6.138 -4.140 -10.366 1.00 57.41 157 TYR A O 1
ATOM 1231 N N . THR A 1 158 ? -6.039 -4.534 -12.554 1.00 57.75 158 THR A N 1
ATOM 1232 C CA . THR A 1 158 ? -6.457 -5.937 -12.460 1.00 57.75 158 THR A CA 1
ATOM 1233 C C . THR A 1 158 ? -5.403 -6.918 -11.950 1.00 57.75 158 THR A C 1
ATOM 1235 O O . THR A 1 158 ? -5.744 -8.083 -11.768 1.00 57.75 158 THR A O 1
ATOM 1238 N N . THR A 1 159 ? -4.144 -6.518 -11.727 1.00 61.91 159 THR A N 1
ATOM 1239 C CA . THR A 1 159 ? -3.062 -7.519 -11.591 1.00 61.91 159 THR A CA 1
ATOM 1240 C C . THR A 1 159 ? -2.522 -7.752 -10.180 1.00 61.91 159 THR A C 1
ATOM 1242 O O . THR A 1 159 ? -1.994 -8.832 -9.939 1.00 61.91 159 THR A O 1
ATOM 1245 N N . SER A 1 160 ? -2.676 -6.827 -9.231 1.00 75.12 160 SER A N 1
ATOM 1246 C CA . SER A 1 160 ? -2.028 -6.938 -7.908 1.00 75.12 160 SER A CA 1
ATOM 1247 C C . SER A 1 160 ? -3.023 -7.211 -6.780 1.00 75.12 160 SER A C 1
ATOM 1249 O O . SER A 1 160 ? -4.109 -6.628 -6.813 1.00 75.12 160 SER A O 1
ATOM 1251 N N . PRO A 1 161 ? -2.678 -8.038 -5.772 1.00 85.94 161 PRO A N 1
ATOM 1252 C CA . PRO A 1 161 ? -3.573 -8.303 -4.654 1.00 85.94 161 PRO A CA 1
ATOM 1253 C C . PRO A 1 161 ? -3.846 -7.034 -3.842 1.00 85.94 161 PRO A C 1
ATOM 1255 O O . PRO A 1 161 ? -2.976 -6.185 -3.718 1.00 85.94 161 PRO A O 1
ATOM 1258 N N . THR A 1 162 ? -5.035 -6.914 -3.268 1.00 91.38 162 THR A N 1
ATOM 1259 C CA . THR A 1 162 ? -5.380 -5.865 -2.301 1.00 91.38 162 THR A CA 1
ATOM 1260 C C . THR A 1 162 ? -5.152 -6.400 -0.890 1.00 91.38 162 THR A C 1
ATOM 1262 O O . THR A 1 162 ? -5.711 -7.439 -0.542 1.00 91.38 162 THR A O 1
ATOM 1265 N N . TYR A 1 163 ? -4.374 -5.705 -0.064 1.00 94.62 163 TYR A N 1
ATOM 1266 C CA . TYR A 1 163 ? -4.158 -6.058 1.342 1.00 94.62 163 TYR A CA 1
ATOM 1267 C C . TYR A 1 163 ? -5.110 -5.246 2.204 1.00 94.62 163 TYR A C 1
ATOM 1269 O O . TYR A 1 163 ? -5.114 -4.020 2.130 1.00 94.62 163 TYR A O 1
ATOM 1277 N N . ILE A 1 164 ? -5.907 -5.915 3.029 1.00 96.06 164 ILE A N 1
ATOM 1278 C CA . ILE A 1 164 ? -6.839 -5.257 3.947 1.00 96.06 164 ILE A CA 1
ATOM 1279 C C . ILE A 1 164 ? -6.466 -5.637 5.374 1.00 96.06 164 ILE A C 1
ATOM 1281 O O . ILE A 1 164 ? -6.398 -6.823 5.703 1.00 96.06 164 ILE A O 1
ATOM 1285 N N . GLU A 1 165 ? -6.236 -4.619 6.199 1.00 97.19 165 GLU A N 1
ATOM 1286 C CA . GLU A 1 165 ? -6.040 -4.725 7.642 1.00 97.19 165 GLU A CA 1
ATOM 1287 C C . GLU A 1 165 ? -7.402 -4.747 8.349 1.00 97.19 165 GLU A C 1
ATOM 1289 O O . GLU A 1 165 ? -8.237 -3.860 8.146 1.00 97.19 165 GLU A O 1
ATOM 1294 N N . PHE A 1 166 ? -7.596 -5.737 9.216 1.00 96.50 166 PHE A N 1
ATOM 1295 C CA . PHE A 1 166 ? -8.773 -5.914 10.055 1.00 96.50 166 PHE A CA 1
ATOM 1296 C C . PHE A 1 166 ? -8.400 -5.855 11.534 1.00 96.50 166 PHE A C 1
ATOM 1298 O O . PHE A 1 166 ? -7.444 -6.508 11.963 1.00 96.50 166 PHE A O 1
ATOM 1305 N N . ASP A 1 167 ? -9.197 -5.127 12.313 1.00 95.50 167 ASP A N 1
ATOM 1306 C CA . ASP A 1 167 ? -9.111 -5.162 13.771 1.00 95.50 167 ASP A CA 1
ATOM 1307 C C . ASP A 1 167 ? -9.637 -6.488 14.351 1.00 95.50 167 ASP A C 1
ATOM 1309 O O . ASP A 1 167 ? -10.137 -7.372 13.644 1.00 95.50 167 ASP A O 1
ATOM 1313 N N . SER A 1 168 ? -9.556 -6.625 15.674 1.00 94.81 168 SER A N 1
ATOM 1314 C CA . SER A 1 168 ? -10.054 -7.793 16.409 1.00 94.81 168 SER A CA 1
ATOM 1315 C C . SER A 1 168 ? -11.561 -8.049 16.251 1.00 94.81 168 SER A C 1
ATOM 1317 O O . SER A 1 168 ? -12.015 -9.163 16.507 1.00 94.81 168 SER A O 1
ATOM 1319 N N . ASN A 1 169 ? -12.331 -7.060 15.785 1.00 94.12 169 ASN A N 1
ATOM 1320 C CA . ASN A 1 169 ? -13.767 -7.151 15.518 1.00 94.12 169 ASN A CA 1
ATOM 1321 C C . ASN A 1 169 ? -14.079 -7.375 14.026 1.00 94.12 169 ASN A C 1
ATOM 1323 O O . ASN A 1 169 ? -15.231 -7.229 13.608 1.00 94.12 169 ASN A O 1
ATOM 1327 N N . ASN A 1 170 ? -13.072 -7.723 13.217 1.00 90.81 170 ASN A N 1
ATOM 1328 C CA . ASN A 1 170 ? -13.162 -7.858 11.762 1.00 90.81 170 ASN A CA 1
ATOM 1329 C C . ASN A 1 170 ? -13.634 -6.576 11.051 1.00 90.81 170 ASN A C 1
ATOM 1331 O O . ASN A 1 170 ? -14.26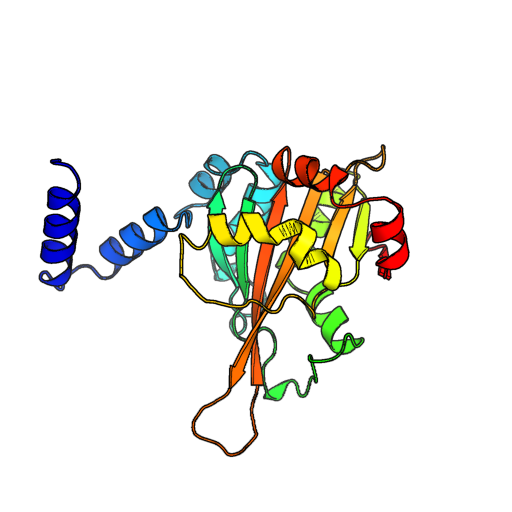3 -6.648 9.992 1.00 90.81 170 ASN A O 1
ATOM 1335 N N . LYS A 1 171 ? -13.352 -5.395 11.612 1.00 93.06 171 LYS A N 1
ATOM 1336 C CA . LYS A 1 171 ? -13.596 -4.111 10.945 1.00 93.06 171 LYS A CA 1
ATOM 1337 C C . LYS A 1 171 ? -12.359 -3.672 10.186 1.00 93.06 171 LYS A C 1
ATOM 1339 O O . LYS A 1 171 ? -11.242 -3.827 10.669 1.00 93.06 171 LYS A O 1
ATOM 1344 N N . ILE A 1 172 ? -12.573 -3.103 9.004 1.00 94.44 172 ILE A N 1
ATOM 1345 C CA . ILE A 1 172 ? -11.491 -2.576 8.173 1.00 94.44 172 ILE A CA 1
ATOM 1346 C C . ILE A 1 172 ? -10.836 -1.375 8.870 1.00 94.44 172 ILE A C 1
ATOM 1348 O O . ILE A 1 172 ? -11.512 -0.416 9.256 1.00 94.44 172 ILE A O 1
ATOM 1352 N N . VAL A 1 173 ? -9.509 -1.424 8.996 1.00 95.62 173 VAL A N 1
ATOM 1353 C CA . VAL A 1 173 ? -8.674 -0.376 9.611 1.00 95.62 173 VAL A CA 1
ATOM 1354 C C . VAL A 1 173 ? -7.885 0.388 8.556 1.00 95.62 173 VAL A C 1
ATOM 1356 O O . VAL A 1 173 ? -7.856 1.622 8.561 1.00 95.62 173 VAL A O 1
ATOM 1359 N N . SER A 1 174 ? -7.264 -0.343 7.637 1.00 95.69 174 SER A N 1
ATOM 1360 C CA . SER A 1 174 ? -6.529 0.213 6.512 1.00 95.69 174 SER A CA 1
ATOM 1361 C C . SER A 1 174 ? -6.573 -0.734 5.321 1.00 95.69 174 SER A C 1
ATOM 1363 O O . SER A 1 174 ? -6.871 -1.924 5.450 1.00 95.69 174 SER A O 1
ATOM 1365 N N . ILE A 1 175 ? -6.322 -0.189 4.138 1.00 94.44 175 ILE A N 1
ATOM 1366 C CA . ILE A 1 175 ? -6.274 -0.948 2.897 1.00 94.44 175 ILE A CA 1
ATOM 1367 C C . ILE A 1 175 ? -5.073 -0.467 2.093 1.00 94.44 175 ILE A C 1
ATOM 1369 O O . ILE A 1 175 ? -4.849 0.736 1.984 1.00 94.44 175 ILE A O 1
ATOM 1373 N N . MET A 1 176 ? -4.338 -1.398 1.497 1.00 93.56 176 MET A N 1
ATOM 1374 C CA . MET A 1 176 ? -3.303 -1.134 0.508 1.00 93.56 176 MET A CA 1
ATOM 1375 C C . MET A 1 176 ? -3.649 -1.855 -0.797 1.00 93.56 176 MET A C 1
ATOM 1377 O O . MET A 1 176 ? -3.737 -3.082 -0.847 1.00 93.56 176 MET A O 1
ATOM 1381 N N . ALA A 1 177 ? -3.829 -1.083 -1.862 1.00 89.12 177 ALA A N 1
ATOM 1382 C CA . ALA A 1 177 ? -3.968 -1.573 -3.226 1.00 89.12 177 ALA A CA 1
ATOM 1383 C C . ALA A 1 177 ? -2.808 -1.115 -4.090 1.00 89.12 177 ALA A C 1
ATOM 1385 O O . ALA A 1 177 ? -1.955 -0.322 -3.688 1.00 89.12 177 ALA A O 1
ATOM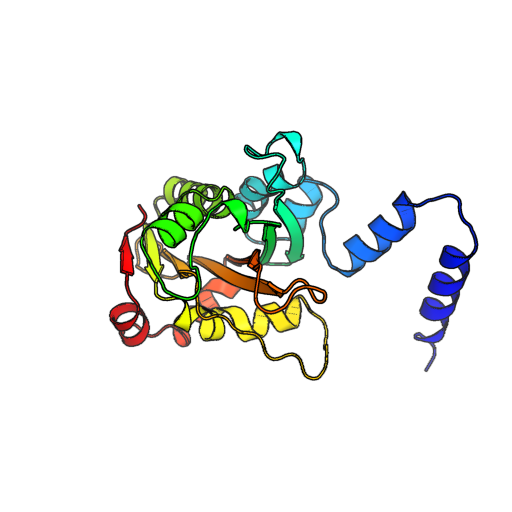 1386 N N . TYR A 1 178 ? -2.837 -1.599 -5.325 1.00 83.94 178 TYR A N 1
ATOM 1387 C CA . TYR A 1 178 ? -1.831 -1.294 -6.305 1.00 83.94 178 TYR A CA 1
ATOM 1388 C C . TYR A 1 178 ? -2.486 -1.063 -7.648 1.00 83.94 178 TYR A C 1
ATOM 1390 O O . TYR A 1 178 ? -3.459 -1.715 -8.028 1.00 83.94 178 TYR A O 1
ATOM 1398 N N . MET A 1 179 ? -1.862 -0.181 -8.397 1.00 79.75 179 MET A N 1
ATOM 1399 C CA . MET A 1 179 ? -2.029 -0.066 -9.824 1.00 79.75 179 MET A CA 1
ATOM 1400 C C . MET A 1 179 ? -0.705 -0.439 -10.458 1.00 79.75 179 MET A C 1
ATOM 1402 O O . MET A 1 179 ? 0.358 -0.127 -9.922 1.00 79.75 179 MET A O 1
ATOM 1406 N N . ALA A 1 180 ? -0.778 -1.113 -11.594 1.00 76.62 180 ALA A N 1
ATOM 1407 C CA . ALA A 1 180 ? 0.402 -1.388 -12.370 1.00 76.62 180 ALA A CA 1
ATOM 1408 C C . ALA A 1 180 ? 0.339 -0.629 -13.684 1.00 76.62 180 ALA A C 1
ATOM 1410 O O . ALA A 1 180 ? -0.622 -0.769 -14.438 1.00 76.62 180 ALA A O 1
ATOM 1411 N N . GLU A 1 181 ? 1.376 0.149 -13.950 1.00 73.25 181 GLU A N 1
ATOM 1412 C CA . GLU A 1 181 ? 1.550 0.828 -15.218 1.00 73.25 181 GLU A CA 1
ATOM 1413 C C . GLU A 1 181 ? 2.553 0.047 -16.051 1.00 73.25 181 GLU A C 1
ATOM 1415 O O . GLU A 1 181 ? 3.653 -0.292 -15.617 1.00 73.25 181 GLU A O 1
ATOM 1420 N N . THR A 1 182 ? 2.111 -0.296 -17.249 1.00 68.62 182 THR A N 1
ATOM 1421 C CA . THR A 1 182 ? 2.873 -1.073 -18.207 1.00 68.62 182 THR A CA 1
ATOM 1422 C C . THR A 1 182 ? 3.419 -0.117 -19.253 1.00 68.62 182 THR A C 1
ATOM 1424 O O . THR A 1 182 ? 2.642 0.493 -19.985 1.00 68.62 182 THR A O 1
ATOM 1427 N N . GLN A 1 183 ? 4.740 0.009 -19.333 1.00 61.88 183 GLN A N 1
ATOM 1428 C CA . GLN A 1 183 ? 5.379 0.818 -20.363 1.00 61.88 183 GLN A CA 1
ATOM 1429 C C . GLN A 1 183 ? 5.861 -0.079 -21.501 1.00 61.88 183 GLN A C 1
ATOM 1431 O O . GLN A 1 183 ? 6.514 -1.100 -21.281 1.00 61.88 183 GLN A O 1
ATOM 1436 N N . PHE A 1 184 ? 5.534 0.323 -22.728 1.00 56.88 184 PHE A N 1
ATOM 1437 C CA . PHE A 1 184 ? 6.018 -0.309 -23.949 1.00 56.88 184 PHE A CA 1
ATOM 1438 C C . PHE A 1 184 ? 7.100 0.572 -24.565 1.00 56.88 184 PHE A C 1
ATOM 1440 O O . PHE A 1 184 ? 6.880 1.763 -24.792 1.00 56.88 184 PHE A O 1
ATOM 1447 N N . GLN A 1 185 ? 8.260 -0.001 -24.879 1.00 52.19 185 GLN A N 1
ATOM 1448 C CA . GLN A 1 185 ? 9.286 0.732 -25.611 1.00 52.19 185 GLN A CA 1
ATOM 1449 C C . GLN A 1 185 ? 8.844 0.917 -27.073 1.00 52.19 185 GLN A C 1
ATOM 1451 O O . GLN A 1 185 ? 8.712 -0.045 -27.827 1.00 52.19 185 GLN A O 1
ATOM 1456 N N . SER A 1 186 ? 8.602 2.165 -27.479 1.00 44.75 186 SER A N 1
ATOM 1457 C CA . SER A 1 186 ? 7.962 2.543 -28.751 1.00 44.75 186 SER A CA 1
ATOM 1458 C C . SER A 1 186 ? 8.755 2.212 -30.025 1.00 44.75 186 SER A C 1
ATOM 1460 O O . SER A 1 186 ? 8.196 2.285 -31.116 1.00 44.75 186 SER A O 1
ATOM 1462 N N . ASN A 1 187 ? 10.029 1.820 -29.911 1.00 48.56 187 ASN A N 1
ATOM 1463 C CA . ASN A 1 187 ? 10.939 1.669 -31.054 1.00 48.56 187 ASN A CA 1
ATOM 1464 C C . ASN A 1 187 ? 11.329 0.214 -31.376 1.00 48.56 187 ASN A C 1
ATOM 1466 O O . ASN A 1 187 ? 12.229 0.001 -32.187 1.00 48.56 187 ASN A O 1
ATOM 1470 N N . LEU A 1 188 ? 10.680 -0.789 -30.773 1.00 44.84 188 LEU A N 1
ATOM 1471 C CA . LEU A 1 188 ? 10.958 -2.202 -31.052 1.00 44.84 188 LEU A CA 1
ATOM 1472 C C . LEU A 1 188 ? 9.669 -2.966 -31.400 1.00 44.84 188 LEU A C 1
ATOM 1474 O O . LEU A 1 188 ? 8.659 -2.829 -30.704 1.00 44.84 188 LEU A O 1
ATOM 1478 N N . PRO A 1 189 ? 9.662 -3.788 -32.466 1.00 42.16 189 PRO A N 1
ATOM 1479 C CA . PRO A 1 189 ? 8.500 -4.590 -32.815 1.00 42.16 189 PRO A CA 1
ATOM 1480 C C . PRO A 1 189 ? 8.280 -5.675 -31.742 1.00 42.16 189 PRO A C 1
ATOM 1482 O O . PRO A 1 189 ? 8.949 -6.701 -31.742 1.00 42.16 189 PRO A O 1
ATOM 1485 N N . LYS A 1 190 ? 7.300 -5.458 -30.851 1.00 51.94 190 LYS A N 1
ATOM 1486 C CA . LYS A 1 190 ? 6.735 -6.438 -29.890 1.00 51.94 190 LYS A CA 1
ATOM 1487 C C . LYS A 1 190 ? 7.606 -6.926 -28.711 1.00 51.94 190 LYS A C 1
ATOM 1489 O O . LYS A 1 190 ? 7.391 -8.037 -28.230 1.00 51.94 190 LYS A O 1
ATOM 1494 N N . SER A 1 191 ? 8.486 -6.113 -28.144 1.00 47.88 191 SER A N 1
ATOM 1495 C CA . SER A 1 191 ? 9.132 -6.417 -26.849 1.00 47.88 191 SER A CA 1
ATOM 1496 C C . SER A 1 191 ? 9.789 -5.127 -26.354 1.00 47.88 191 SER A C 1
ATOM 1498 O O . SER A 1 191 ? 10.473 -4.491 -27.140 1.00 47.88 191 SER A O 1
ATOM 1500 N N . GLU A 1 192 ? 9.607 -4.611 -25.140 1.00 50.97 192 GLU A N 1
ATOM 1501 C CA . GLU A 1 192 ? 9.825 -5.221 -23.824 1.00 50.97 192 GLU A CA 1
ATOM 1502 C C . GLU A 1 192 ? 9.072 -4.389 -22.757 1.00 50.97 192 GLU A C 1
ATOM 1504 O O . GLU A 1 192 ? 8.888 -3.184 -22.934 1.00 50.97 192 GLU A O 1
ATOM 1509 N N . LEU A 1 193 ? 8.602 -5.023 -21.677 1.00 61.81 193 LEU A N 1
ATOM 1510 C CA . LEU A 1 193 ? 7.608 -4.462 -20.754 1.00 61.81 193 LEU A CA 1
ATOM 1511 C C . LEU A 1 193 ? 8.249 -4.168 -19.389 1.00 61.81 193 LEU A C 1
ATOM 1513 O O . LEU A 1 193 ? 8.518 -5.096 -18.623 1.00 61.81 193 LEU A O 1
ATOM 1517 N N . THR A 1 194 ? 8.531 -2.901 -19.080 1.00 67.56 194 THR A N 1
ATOM 1518 C CA . THR A 1 194 ? 8.780 -2.485 -17.690 1.00 67.56 194 THR A CA 1
ATOM 1519 C C . THR A 1 194 ? 7.437 -2.254 -17.012 1.00 67.56 194 THR A C 1
ATOM 1521 O O . THR A 1 194 ? 6.497 -1.727 -17.616 1.00 67.56 194 THR A O 1
ATOM 1524 N N . LYS A 1 195 ? 7.326 -2.700 -15.760 1.00 76.75 195 LYS A N 1
ATOM 1525 C CA . LYS A 1 195 ? 6.118 -2.514 -14.958 1.00 76.75 195 LYS A CA 1
ATOM 1526 C C . LYS A 1 195 ? 6.454 -1.670 -13.748 1.00 76.75 195 LYS A C 1
ATOM 1528 O O . LYS A 1 195 ? 7.202 -2.114 -12.874 1.00 76.75 195 LYS A O 1
ATOM 1533 N N . ASP A 1 196 ? 5.881 -0.481 -13.712 1.00 81.31 196 ASP A N 1
ATOM 1534 C CA . ASP A 1 196 ? 5.894 0.388 -12.545 1.00 81.31 196 ASP A CA 1
ATOM 1535 C C . ASP A 1 196 ? 4.677 0.049 -11.686 1.00 81.31 196 ASP A C 1
ATOM 1537 O O . ASP A 1 196 ? 3.608 -0.287 -12.203 1.00 81.31 196 ASP A O 1
ATOM 1541 N N . LEU A 1 197 ? 4.833 0.104 -10.364 1.00 84.12 197 LEU A N 1
ATOM 1542 C CA . LEU A 1 197 ? 3.713 -0.054 -9.443 1.00 84.12 197 LEU A CA 1
ATOM 1543 C C . LEU A 1 197 ? 3.454 1.246 -8.702 1.00 84.12 197 LEU A C 1
ATOM 1545 O O . LEU A 1 197 ? 4.356 1.813 -8.091 1.00 84.12 197 LEU A O 1
ATOM 1549 N N . THR A 1 198 ? 2.198 1.661 -8.672 1.00 86.69 198 THR A N 1
ATOM 1550 C CA . THR A 1 198 ? 1.717 2.667 -7.730 1.00 86.69 198 THR A CA 1
ATOM 1551 C C . THR A 1 198 ? 0.989 1.958 -6.604 1.00 86.69 198 THR A C 1
ATOM 1553 O O . THR A 1 198 ? 0.107 1.146 -6.863 1.00 86.69 198 THR A O 1
ATOM 1556 N N . PHE A 1 199 ? 1.353 2.251 -5.363 1.00 88.88 199 PHE A N 1
ATOM 1557 C CA . PHE A 1 199 ? 0.720 1.722 -4.165 1.00 88.88 199 PHE A CA 1
ATOM 1558 C C . PHE A 1 199 ? -0.170 2.817 -3.599 1.00 88.88 199 PHE A C 1
ATOM 1560 O O . PHE A 1 199 ? 0.290 3.938 -3.378 1.00 88.88 199 PHE A O 1
ATOM 1567 N N . PHE A 1 200 ? -1.421 2.475 -3.335 1.00 89.44 200 PHE A N 1
ATOM 1568 C CA . PHE A 1 200 ? -2.377 3.358 -2.689 1.00 89.44 200 PHE A CA 1
ATOM 1569 C C . PHE A 1 200 ? -2.715 2.771 -1.333 1.00 89.44 200 PHE A C 1
ATOM 1571 O O . PHE A 1 200 ? -3.208 1.649 -1.248 1.00 89.44 200 PHE A O 1
ATOM 1578 N N . ILE A 1 201 ? -2.446 3.526 -0.276 1.00 93.00 201 ILE A N 1
ATOM 1579 C CA . ILE A 1 201 ? -2.762 3.152 1.093 1.00 93.00 201 ILE A CA 1
ATOM 1580 C C . ILE A 1 201 ? -3.834 4.112 1.591 1.00 93.00 201 ILE A C 1
ATOM 1582 O O . ILE A 1 201 ? -3.637 5.324 1.551 1.00 93.00 201 ILE A O 1
ATOM 1586 N N . VAL A 1 202 ? -4.956 3.587 2.076 1.00 91.88 202 VAL A N 1
ATOM 1587 C CA . VAL A 1 202 ? -5.986 4.353 2.790 1.00 91.88 202 VAL A CA 1
ATOM 1588 C C . VAL A 1 202 ? -6.121 3.835 4.211 1.00 91.88 202 VAL A C 1
ATOM 1590 O O . VAL A 1 202 ? -6.030 2.634 4.457 1.00 91.88 202 VAL A O 1
ATOM 1593 N N . THR A 1 203 ? -6.341 4.736 5.159 1.00 92.75 203 THR A N 1
ATOM 1594 C CA . THR A 1 203 ? -6.380 4.426 6.593 1.00 92.75 203 THR A CA 1
ATOM 1595 C C . THR A 1 203 ? -7.574 5.093 7.273 1.00 92.75 203 THR A C 1
ATOM 1597 O O . THR A 1 203 ? -8.236 5.975 6.714 1.00 92.75 203 THR A O 1
ATOM 1600 N N . GLY A 1 204 ? -7.874 4.658 8.498 1.00 88.31 204 GLY A N 1
ATOM 1601 C CA . GLY A 1 204 ? -8.790 5.357 9.396 1.00 88.31 204 GLY A CA 1
ATOM 1602 C C . GLY A 1 204 ? -10.195 5.519 8.815 1.00 88.31 204 GLY A C 1
ATOM 1603 O O . GLY A 1 204 ? -10.804 4.558 8.350 1.00 88.31 204 GLY A O 1
ATOM 1604 N N . ALA A 1 205 ? -10.733 6.741 8.857 1.00 88.25 205 ALA A N 1
ATOM 1605 C CA . ALA A 1 205 ? -12.090 7.027 8.384 1.00 88.25 205 ALA A CA 1
ATOM 1606 C C . ALA A 1 205 ? -12.285 6.706 6.891 1.00 88.25 205 ALA A C 1
ATOM 1608 O O . ALA A 1 205 ? -13.347 6.216 6.510 1.00 88.25 205 ALA A O 1
ATOM 1609 N N . LYS A 1 206 ? -11.254 6.919 6.062 1.00 88.06 206 LYS A N 1
ATOM 1610 C CA . LYS A 1 206 ? -11.308 6.602 4.631 1.00 88.06 206 LYS A CA 1
ATOM 1611 C C . LYS A 1 206 ? -11.338 5.106 4.363 1.00 88.06 206 LYS A C 1
ATOM 1613 O O . LYS A 1 206 ? -12.090 4.667 3.510 1.00 88.06 206 LYS A O 1
ATOM 1618 N N . ALA A 1 207 ? -10.558 4.313 5.092 1.00 90.25 207 ALA A N 1
ATOM 1619 C CA . ALA A 1 207 ? -10.631 2.858 4.966 1.00 90.25 207 ALA A CA 1
ATOM 1620 C C . ALA A 1 207 ? -11.987 2.329 5.461 1.00 90.25 207 ALA A C 1
ATOM 1622 O O . ALA A 1 207 ? -12.616 1.500 4.804 1.00 90.25 207 ALA A O 1
ATOM 1623 N N . LYS A 1 208 ? -12.485 2.878 6.577 1.00 89.56 208 LYS A N 1
ATOM 1624 C CA . LYS A 1 208 ? -13.800 2.535 7.136 1.00 89.56 208 LYS A CA 1
ATOM 1625 C C . LYS A 1 208 ? -14.947 2.839 6.176 1.00 89.56 208 LYS A C 1
ATOM 1627 O O . LYS A 1 208 ? -15.875 2.041 6.101 1.00 89.56 208 LYS A O 1
ATOM 1632 N N . SER A 1 209 ? -14.891 3.932 5.413 1.00 87.94 209 SER A N 1
ATOM 1633 C CA . SER A 1 209 ? -15.949 4.251 4.444 1.00 87.94 209 SER A CA 1
ATOM 1634 C C . SER A 1 209 ? -16.041 3.244 3.289 1.00 87.94 209 SER A C 1
ATOM 1636 O O . SER A 1 209 ? -17.089 3.136 2.659 1.00 87.94 209 SER A O 1
ATOM 1638 N N . LYS A 1 210 ? -14.995 2.442 3.044 1.00 86.44 210 LYS A N 1
ATOM 1639 C CA . LYS A 1 210 ? -15.009 1.363 2.039 1.00 86.44 210 LYS A CA 1
ATOM 1640 C C . LYS A 1 210 ? -15.659 0.074 2.545 1.00 86.44 210 LYS A C 1
ATOM 1642 O O . LYS A 1 210 ? -15.926 -0.819 1.746 1.00 86.44 210 LYS A O 1
ATOM 1647 N N . GLN A 1 211 ? -15.955 -0.030 3.844 1.00 86.62 211 GLN A N 1
ATOM 1648 C CA . GLN A 1 211 ? -16.582 -1.209 4.453 1.00 86.62 211 GLN A CA 1
ATOM 1649 C C . GLN A 1 211 ? -17.925 -1.562 3.801 1.00 86.62 211 GLN A C 1
ATOM 1651 O O . GLN A 1 211 ? -18.208 -2.737 3.596 1.00 86.62 211 GLN A O 1
ATOM 1656 N N . GLU A 1 212 ? -18.744 -0.561 3.471 1.00 81.81 212 GLU A N 1
ATOM 1657 C CA . GLU A 1 212 ? -20.062 -0.780 2.857 1.00 81.81 212 GLU A CA 1
ATOM 1658 C C . GLU A 1 212 ? -19.951 -1.259 1.405 1.00 81.81 212 GLU A C 1
ATOM 1660 O O . GLU A 1 212 ? -20.767 -2.051 0.940 1.00 81.81 212 GLU A O 1
ATOM 1665 N N . GLN A 1 213 ? -18.904 -0.822 0.703 1.00 83.56 213 GLN A N 1
ATOM 1666 C CA . GLN A 1 213 ? -18.626 -1.220 -0.676 1.00 83.56 213 GLN A CA 1
ATOM 1667 C C . GLN A 1 213 ? -17.996 -2.625 -0.741 1.00 83.56 213 GLN A C 1
ATOM 1669 O O . GLN A 1 213 ? -18.216 -3.374 -1.693 1.00 83.56 213 GLN A O 1
ATOM 1674 N N . LEU A 1 214 ? -17.259 -3.016 0.303 1.00 88.00 214 LEU A N 1
ATOM 1675 C CA . LEU A 1 214 ? -16.642 -4.331 0.475 1.00 88.00 214 LEU A CA 1
ATOM 1676 C C . LEU A 1 214 ? -17.539 -5.281 1.279 1.00 88.00 214 LEU A C 1
ATOM 1678 O O . LEU A 1 214 ? -17.249 -5.629 2.425 1.00 88.00 214 LEU A O 1
ATOM 1682 N N . THR A 1 215 ? -18.638 -5.725 0.667 1.00 85.56 215 THR A N 1
ATOM 1683 C CA . THR A 1 215 ? -19.536 -6.703 1.306 1.00 85.56 215 THR A CA 1
ATOM 1684 C C . THR A 1 215 ? -18.815 -8.017 1.635 1.00 85.56 215 THR A C 1
ATOM 1686 O O . THR A 1 215 ? -17.887 -8.415 0.927 1.00 85.56 215 THR A O 1
ATOM 1689 N N . ASN A 1 216 ? -19.293 -8.742 2.655 1.00 85.50 216 ASN A N 1
ATOM 1690 C CA . ASN A 1 216 ? -18.731 -10.046 3.041 1.00 85.50 216 ASN A CA 1
ATOM 1691 C C . ASN A 1 216 ? -18.631 -11.013 1.856 1.00 85.50 216 ASN A C 1
ATOM 1693 O O . ASN A 1 216 ? -17.598 -11.646 1.678 1.00 85.50 216 ASN A O 1
ATOM 1697 N N . LYS A 1 217 ? -19.659 -11.056 1.000 1.00 88.44 217 LYS A N 1
ATOM 1698 C CA . LYS A 1 217 ? -19.663 -11.901 -0.197 1.00 88.44 217 LYS A CA 1
ATOM 1699 C C . LYS A 1 217 ? -18.512 -11.560 -1.148 1.00 88.44 217 LYS A C 1
ATOM 1701 O O . LYS A 1 217 ? -17.810 -12.452 -1.602 1.00 88.44 217 LYS A O 1
ATOM 1706 N N . TYR A 1 218 ? -18.288 -10.273 -1.427 1.00 87.56 218 TYR A N 1
ATOM 1707 C CA . TYR A 1 218 ? -17.173 -9.860 -2.288 1.00 87.56 218 TYR A CA 1
ATOM 1708 C C . TYR A 1 218 ? -15.820 -10.232 -1.686 1.00 87.56 218 TYR A C 1
ATOM 1710 O O . TYR A 1 218 ? -14.936 -10.682 -2.414 1.00 87.56 218 TYR A O 1
ATOM 1718 N N . LEU A 1 219 ? -15.660 -10.053 -0.373 1.00 90.69 219 LEU A N 1
ATOM 1719 C CA . LEU A 1 219 ? -14.439 -10.437 0.328 1.00 90.69 219 LEU A CA 1
ATOM 1720 C C . LEU A 1 219 ? -14.214 -11.953 0.262 1.00 90.69 219 LEU A C 1
ATOM 1722 O O . LEU A 1 219 ? -13.098 -12.375 -0.017 1.00 90.69 219 LEU A O 1
ATOM 1726 N N . GLU A 1 220 ? -15.252 -12.768 0.441 1.00 90.62 220 GLU A N 1
ATOM 1727 C CA . GLU A 1 220 ? -15.172 -14.229 0.316 1.00 90.62 220 GLU A CA 1
ATOM 1728 C C . GLU A 1 220 ? -14.800 -14.664 -1.110 1.00 90.62 220 GLU A C 1
ATOM 1730 O O . GLU A 1 220 ? -13.825 -15.391 -1.296 1.00 90.62 220 GLU A O 1
ATOM 1735 N N . ASP A 1 221 ? -15.494 -14.145 -2.127 1.00 90.50 221 ASP A N 1
ATOM 1736 C CA . ASP A 1 221 ? -15.258 -14.488 -3.540 1.00 90.50 221 ASP A CA 1
ATOM 1737 C C . ASP A 1 221 ? -13.868 -14.045 -4.039 1.00 90.50 221 ASP A C 1
ATOM 1739 O O . ASP A 1 221 ? -13.298 -14.610 -4.989 1.00 90.50 221 ASP A O 1
ATOM 1743 N N . CYS A 1 222 ? -13.314 -13.002 -3.416 1.00 90.88 222 CYS A N 1
ATOM 1744 C CA . CYS A 1 222 ? -12.026 -12.423 -3.775 1.00 90.88 222 CYS A CA 1
ATOM 1745 C C . CYS A 1 222 ? -10.890 -12.826 -2.841 1.00 90.88 222 CYS A C 1
ATOM 1747 O O . CYS A 1 222 ? -9.766 -12.408 -3.100 1.00 90.88 222 CYS A O 1
ATOM 1749 N N . PHE A 1 223 ? -11.131 -13.605 -1.788 1.00 93.44 223 PHE A N 1
ATOM 1750 C CA . PHE A 1 223 ? -10.079 -13.997 -0.856 1.00 93.44 223 PHE A CA 1
ATOM 1751 C C . PHE A 1 223 ? -8.993 -14.815 -1.561 1.00 93.44 223 PHE A C 1
ATOM 1753 O O . PHE A 1 223 ? -9.271 -15.628 -2.445 1.00 93.44 223 PHE A O 1
ATOM 1760 N N . LEU A 1 224 ? -7.744 -14.578 -1.165 1.00 90.75 224 LEU A N 1
ATOM 1761 C CA . LEU A 1 224 ? -6.592 -15.310 -1.671 1.00 90.75 224 LEU A CA 1
ATOM 1762 C C . LEU A 1 224 ? -5.884 -16.057 -0.545 1.00 90.75 224 LEU A C 1
ATOM 1764 O O . LEU A 1 224 ? -5.812 -17.282 -0.578 1.00 90.75 224 LEU A O 1
ATOM 1768 N N . PHE A 1 225 ? -5.367 -15.329 0.447 1.00 91.88 225 PHE A N 1
ATOM 1769 C CA . PHE A 1 225 ? -4.611 -15.903 1.559 1.00 91.88 225 PHE A CA 1
ATOM 1770 C C . PHE A 1 225 ? -4.520 -14.941 2.753 1.00 91.88 225 PHE A C 1
ATOM 1772 O O . PHE A 1 225 ? -4.736 -13.730 2.634 1.00 91.88 225 PHE A O 1
ATOM 1779 N N . ASN A 1 226 ? -4.196 -15.499 3.924 1.00 94.06 226 ASN A N 1
ATOM 1780 C CA . ASN A 1 226 ? -3.824 -14.719 5.105 1.00 94.06 226 ASN A CA 1
ATOM 1781 C C . ASN A 1 226 ? -2.358 -14.300 4.991 1.00 94.06 226 ASN A C 1
ATOM 1783 O O . ASN A 1 226 ? -1.527 -15.095 4.557 1.00 94.06 226 ASN A O 1
ATOM 1787 N N . VAL A 1 227 ? -2.059 -13.067 5.384 1.00 92.12 227 VAL A N 1
ATOM 1788 C CA . VAL A 1 227 ? -0.721 -12.478 5.251 1.00 92.12 227 VAL A CA 1
ATOM 1789 C C . VAL A 1 227 ? 0.041 -12.536 6.573 1.00 92.12 227 VAL A C 1
ATOM 1791 O O . VAL A 1 227 ? 1.250 -12.754 6.560 1.00 92.12 227 VAL A O 1
ATOM 1794 N N . ASN A 1 228 ? -0.659 -12.381 7.702 1.00 92.00 228 ASN A N 1
ATOM 1795 C CA . ASN A 1 228 ? -0.139 -12.547 9.060 1.00 92.00 228 ASN A CA 1
ATOM 1796 C C . ASN A 1 228 ? -1.182 -13.181 10.000 1.00 92.00 228 ASN A C 1
ATOM 1798 O O . ASN A 1 228 ? -2.382 -13.251 9.631 1.00 92.00 228 ASN A O 1
#

Radius of gyration: 18.91 Å; chains: 1; bounding box: 39×55×50 Å

pLDDT: mean 76.29, std 18.67, range [32.66, 98.0]

Foldseek 3Di:
DPDVVVVVVVVVVVVPPPPPPPPVVVVVLVVLANDPALVSQLVFEPPNLLSNLCRLLCDQVSAPDNPFRKGFRHHHYQKTKIKTWLLDPQVNVDDQVDQDDVVQVSVCPDPSNVSVVVSLVVVVWWKFWWFQVCVCLQCVVVVCVSVPDDPDDDFDRGGYIKIFIADPVRATFKIKGKGWDWDDDPPDDPDDTRIMIMIMMGGDPSRRVSDVSCDPVNCVVTTDGISD

Secondary structure (DSSP, 8-state):
--SHHHHHHHHHHHHS--S-HHHHHHHHHHHTT--SSHHHHHHH-S-HHHHHHHGGGGSGGG-S-TTS-EEEEEEETTEEEEEEEEEE-GGG----SS--HHHHHHHHTSHHHHHHHHHHHHTT-EEEEE-GGGHHHHHHHHHHHHSTT-TTPPP---SSPEEEEE-TTS-EEEEEEEEEEEEE-TTSTT--EEEEEEEEEEEHHHHHHTTTTS-HHHHHHHEEEE--

Organism: NCBI:txid28197

Sequence (228 aa):
MKKVTLISIALATTLFTGCAGGSFKQLVDKQLGVPQSKQEMVAQNSDKEMATAFSVLLDPSNQAKKDRTIDVRGVKDGSIELSAYNFIRYTDKINSDKYNELYLTLIENSQPAKIFVDVATKRGNKVKAYKGSINYIVFGDDINTYRLETNGVSYQYTTSPTYIEFDSNNKIVSIMAYMAETQFQSNLPKSELTKDLTFFIVTGAKAKSKQEQLTNKYLEDCFLFNVN